Protein AF-A0A814JXU0-F1 (afdb_monomer_lite)

Structure (mmCIF, N/CA/C/O backbone):
data_AF-A0A814JXU0-F1
#
_entry.id   AF-A0A814JXU0-F1
#
loop_
_atom_site.group_PDB
_atom_site.id
_atom_site.type_symbol
_atom_site.label_atom_id
_atom_site.label_alt_id
_atom_site.label_comp_id
_atom_site.label_asym_id
_atom_site.label_entity_id
_atom_site.label_seq_id
_atom_site.pdbx_PDB_ins_code
_atom_site.Cartn_x
_atom_site.Cartn_y
_atom_site.Cartn_z
_atom_site.occupancy
_atom_site.B_iso_or_equiv
_atom_site.auth_seq_id
_atom_site.auth_comp_id
_atom_site.auth_asym_id
_atom_site.auth_atom_id
_atom_site.pdbx_PDB_model_num
ATOM 1 N N . MET A 1 1 ? 60.387 26.588 -25.248 1.00 35.66 1 MET A N 1
ATOM 2 C CA . MET A 1 1 ? 61.052 25.964 -24.083 1.00 35.66 1 MET A CA 1
ATOM 3 C C . MET A 1 1 ? 60.477 24.565 -23.921 1.00 35.66 1 MET A C 1
ATOM 5 O O . MET A 1 1 ? 59.279 24.456 -23.731 1.00 35.66 1 MET A O 1
ATOM 9 N N . CYS A 1 2 ? 61.207 23.563 -24.419 1.00 31.14 2 CYS A N 1
ATOM 10 C CA . CYS A 1 2 ? 61.907 22.517 -23.639 1.00 31.14 2 CYS A CA 1
ATOM 11 C C . CYS A 1 2 ? 60.947 21.399 -23.160 1.00 31.14 2 CYS A C 1
ATOM 13 O O . CYS A 1 2 ? 60.061 21.689 -22.372 1.00 31.14 2 CYS A O 1
ATOM 15 N N . ILE A 1 3 ? 60.932 20.194 -23.772 1.00 30.95 3 ILE A N 1
ATOM 16 C CA . ILE A 1 3 ? 61.890 19.051 -23.620 1.00 30.95 3 ILE A CA 1
ATOM 17 C C . ILE A 1 3 ? 61.694 18.392 -22.234 1.00 30.95 3 ILE A C 1
ATOM 19 O O . ILE A 1 3 ? 61.712 19.120 -21.257 1.00 30.95 3 ILE A O 1
ATOM 23 N N . CYS A 1 4 ? 61.576 17.078 -21.988 1.00 35.91 4 CYS A N 1
ATOM 24 C CA . CYS A 1 4 ? 61.518 15.813 -22.740 1.00 35.91 4 CYS A CA 1
ATOM 25 C C . CYS A 1 4 ? 61.339 14.651 -21.711 1.00 35.91 4 CYS A C 1
ATOM 27 O O . CYS A 1 4 ? 61.847 14.787 -20.605 1.00 35.91 4 CYS A O 1
ATOM 29 N N . PHE A 1 5 ? 60.755 13.515 -22.151 1.00 34.12 5 PHE A N 1
ATOM 30 C CA . PHE A 1 5 ? 61.100 12.086 -21.866 1.00 34.12 5 PHE A CA 1
ATOM 31 C C . PHE A 1 5 ? 60.974 11.523 -20.425 1.00 34.12 5 PHE A C 1
ATOM 33 O O . PHE A 1 5 ? 61.285 12.195 -19.459 1.00 34.12 5 PHE A O 1
ATOM 40 N N . PHE A 1 6 ? 60.503 10.290 -20.170 1.00 32.00 6 PHE A N 1
ATOM 41 C CA . PHE A 1 6 ? 60.745 8.949 -20.764 1.00 32.00 6 PHE A CA 1
ATOM 42 C C . PHE A 1 6 ? 59.422 8.135 -20.795 1.00 32.00 6 PHE A C 1
ATOM 44 O O . PHE A 1 6 ? 58.672 8.184 -19.829 1.00 32.00 6 PHE A O 1
ATOM 51 N N . LEU A 1 7 ? 58.956 7.474 -21.866 1.00 32.25 7 LEU A N 1
ATOM 52 C CA . LEU A 1 7 ? 59.414 6.248 -22.554 1.00 32.25 7 LEU A CA 1
ATOM 53 C C . LEU A 1 7 ? 59.806 5.049 -21.667 1.00 32.25 7 LEU A C 1
ATOM 55 O O . LEU A 1 7 ? 60.931 4.971 -21.192 1.00 32.25 7 LEU A O 1
ATOM 59 N N . PHE A 1 8 ? 58.967 4.006 -21.682 1.00 28.30 8 PHE A N 1
ATOM 60 C CA . PHE A 1 8 ? 59.442 2.675 -22.075 1.00 28.30 8 PHE A CA 1
ATOM 61 C C . PHE A 1 8 ? 58.367 1.921 -22.869 1.00 28.30 8 PHE A C 1
ATOM 63 O O . PHE A 1 8 ? 57.232 1.748 -22.437 1.00 28.30 8 PHE A O 1
ATOM 70 N N . SER A 1 9 ? 58.748 1.515 -24.079 1.00 31.05 9 SER A N 1
ATOM 71 C CA . SER A 1 9 ? 58.009 0.618 -24.964 1.00 31.05 9 SER A CA 1
ATOM 72 C C . SER A 1 9 ? 58.333 -0.836 -24.627 1.00 31.05 9 SER A C 1
ATOM 74 O O . SER A 1 9 ? 59.493 -1.150 -24.376 1.00 31.05 9 SER A O 1
ATOM 76 N N . CYS A 1 10 ? 57.387 -1.755 -24.826 1.00 26.16 10 CYS A N 1
ATOM 77 C CA . CYS A 1 10 ? 57.748 -3.023 -25.457 1.00 26.16 10 CYS A CA 1
ATOM 78 C C . CYS A 1 10 ? 56.639 -3.572 -26.359 1.00 26.16 10 CYS A C 1
ATOM 80 O O . CYS A 1 10 ? 55.447 -3.444 -26.102 1.00 26.16 10 CYS A O 1
ATOM 82 N N . ARG A 1 11 ? 57.105 -4.096 -27.491 1.00 30.00 11 ARG A N 1
ATOM 83 C CA . ARG A 1 11 ? 56.413 -4.435 -28.736 1.00 30.00 11 ARG A CA 1
ATOM 84 C C . ARG A 1 11 ? 55.804 -5.842 -28.699 1.00 30.00 11 ARG A C 1
ATOM 86 O O . ARG A 1 11 ? 56.414 -6.733 -28.134 1.00 30.00 11 ARG A O 1
ATOM 93 N N . LYS A 1 12 ? 54.711 -5.994 -29.471 1.00 33.84 12 LYS A N 1
ATOM 94 C CA . LYS A 1 12 ? 54.309 -7.089 -30.402 1.00 33.84 12 LYS A CA 1
ATOM 95 C C . LYS A 1 12 ? 54.588 -8.547 -29.965 1.00 33.84 12 LYS A C 1
ATOM 97 O O . LYS A 1 12 ? 55.711 -8.922 -29.682 1.00 33.84 12 LYS A O 1
ATOM 102 N N . THR A 1 13 ? 53.629 -9.460 -30.127 1.00 28.06 13 THR A N 1
ATOM 103 C CA . THR A 1 13 ? 53.428 -10.143 -31.423 1.00 28.06 13 THR A CA 1
ATOM 104 C C . THR A 1 13 ? 52.072 -10.856 -31.511 1.00 28.06 13 THR A C 1
ATOM 106 O O . THR A 1 13 ? 51.609 -11.492 -30.572 1.00 28.06 13 THR A O 1
ATOM 109 N N . LYS A 1 14 ? 51.453 -10.761 -32.696 1.00 37.69 14 LYS A N 1
ATOM 110 C CA . LYS A 1 14 ? 50.403 -11.661 -33.190 1.00 37.69 14 LYS A CA 1
ATOM 111 C C . LYS A 1 14 ? 51.030 -13.014 -33.527 1.00 37.69 14 LYS A C 1
ATOM 113 O O . LYS A 1 14 ? 52.038 -13.009 -34.224 1.00 37.69 14 LYS A O 1
ATOM 118 N N . THR A 1 15 ? 50.365 -14.122 -33.209 1.00 28.55 15 THR A N 1
ATOM 119 C CA . THR A 1 15 ? 50.343 -15.312 -34.079 1.00 28.55 15 THR A CA 1
ATOM 120 C C . THR A 1 15 ? 49.012 -16.049 -33.928 1.00 28.55 15 THR A C 1
ATOM 122 O O . THR A 1 15 ? 48.610 -16.455 -32.845 1.00 28.55 15 THR A O 1
ATOM 125 N N . SER A 1 16 ? 48.308 -16.188 -35.051 1.00 30.41 16 SER A N 1
ATOM 126 C CA . SER A 1 16 ? 47.273 -17.193 -35.264 1.00 30.41 16 SER A CA 1
ATOM 127 C C . SER A 1 16 ? 47.949 -18.522 -35.581 1.00 30.41 16 SER A C 1
ATOM 129 O O . SER A 1 16 ? 48.830 -18.545 -36.441 1.00 30.41 16 SER A O 1
ATOM 131 N N . THR A 1 17 ? 47.509 -19.638 -35.007 1.00 28.78 17 THR A N 1
ATOM 132 C CA . THR A 1 17 ? 47.700 -20.953 -35.637 1.00 28.78 17 THR A CA 1
ATOM 133 C C . THR A 1 17 ? 46.574 -21.888 -35.216 1.00 28.78 17 THR A C 1
ATOM 135 O O . THR A 1 17 ? 46.521 -22.388 -34.099 1.00 28.78 17 THR A O 1
ATOM 138 N N . THR A 1 18 ? 45.665 -22.118 -36.155 1.00 35.16 18 THR A N 1
ATOM 139 C CA . THR A 1 18 ? 44.778 -23.274 -36.214 1.00 35.16 18 THR A CA 1
ATOM 140 C C . THR A 1 18 ? 45.611 -24.536 -36.454 1.00 35.16 18 THR A C 1
ATOM 142 O O . THR A 1 18 ? 46.399 -24.593 -37.395 1.00 35.16 18 THR A O 1
ATOM 145 N N . ARG A 1 19 ? 45.406 -25.588 -35.655 1.00 29.44 19 ARG A N 1
ATOM 146 C CA . ARG A 1 19 ? 45.790 -26.958 -36.031 1.00 29.44 19 ARG A CA 1
ATOM 147 C C . ARG A 1 19 ? 44.690 -27.940 -35.648 1.00 29.44 19 ARG A C 1
ATOM 149 O O . ARG A 1 19 ? 44.484 -28.247 -34.481 1.00 29.44 19 ARG A O 1
ATOM 156 N N . LYS A 1 20 ? 44.001 -28.425 -36.683 1.00 34.69 20 LYS A N 1
ATOM 157 C CA . LYS A 1 20 ? 43.292 -29.707 -36.697 1.00 34.69 20 LYS A CA 1
ATOM 158 C C . LYS A 1 20 ? 44.336 -30.829 -36.646 1.00 34.69 20 LYS A C 1
ATOM 160 O O . LYS A 1 20 ? 45.260 -30.806 -37.453 1.00 34.69 20 LYS A O 1
ATOM 165 N N . LEU A 1 21 ? 44.146 -31.817 -35.778 1.00 29.23 21 LEU A N 1
ATOM 166 C CA . LEU A 1 21 ? 44.708 -33.167 -35.914 1.00 29.23 21 LEU A CA 1
ATOM 167 C C . LEU A 1 21 ? 43.743 -34.111 -35.175 1.00 29.23 21 LEU A C 1
ATOM 169 O O . LEU A 1 21 ? 43.557 -33.978 -33.975 1.00 29.23 21 LEU A O 1
ATOM 173 N N . HIS A 1 22 ? 42.794 -34.707 -35.888 1.00 28.84 22 HIS A N 1
ATOM 174 C CA . HIS A 1 22 ? 42.837 -36.054 -36.466 1.00 28.84 22 HIS A CA 1
ATOM 175 C C . HIS A 1 22 ? 42.779 -37.192 -35.435 1.00 28.84 22 HIS A C 1
ATOM 177 O O . HIS A 1 22 ? 43.627 -37.332 -34.562 1.00 28.84 22 HIS A O 1
ATOM 183 N N . ASN A 1 23 ? 41.714 -37.976 -35.606 1.00 29.75 23 ASN A N 1
ATOM 184 C CA . ASN A 1 23 ? 41.328 -39.200 -34.921 1.00 29.75 23 ASN A CA 1
ATOM 185 C C . ASN A 1 23 ? 42.472 -40.198 -34.715 1.00 29.75 23 ASN A C 1
ATOM 187 O O . ASN A 1 23 ? 43.199 -40.490 -35.657 1.00 29.75 23 ASN A O 1
ATOM 191 N N . HIS A 1 24 ? 42.455 -40.874 -33.565 1.00 29.92 24 HIS A N 1
ATOM 192 C CA . HIS A 1 24 ? 42.777 -42.298 -33.486 1.00 29.92 24 HIS A CA 1
ATOM 193 C C . HIS A 1 24 ? 41.858 -42.991 -32.468 1.00 29.92 24 HIS A C 1
ATOM 195 O O . HIS A 1 24 ? 41.930 -42.759 -31.266 1.00 29.92 24 HIS A O 1
ATOM 201 N N . LYS A 1 25 ? 40.969 -43.844 -32.990 1.00 33.81 25 LYS A N 1
ATOM 202 C CA . LYS A 1 25 ? 40.361 -44.974 -32.276 1.00 33.81 25 LYS A CA 1
ATOM 203 C C . LYS A 1 25 ? 41.420 -46.071 -32.161 1.00 33.81 25 LYS A C 1
ATOM 205 O O . LYS A 1 25 ? 41.986 -46.393 -33.199 1.00 33.81 25 LYS A O 1
ATOM 210 N N . THR A 1 26 ? 41.548 -46.712 -30.995 1.00 28.98 26 THR A N 1
ATOM 211 C CA . THR A 1 26 ? 41.665 -48.185 -30.881 1.00 28.98 26 THR A CA 1
ATOM 212 C C . THR A 1 26 ? 41.536 -48.683 -29.429 1.00 28.98 26 THR A C 1
ATOM 214 O O . THR A 1 26 ? 42.246 -48.196 -28.560 1.00 28.98 26 THR A O 1
ATOM 217 N N . LEU A 1 27 ? 40.629 -49.666 -29.269 1.00 28.48 27 LEU A N 1
ATOM 218 C CA . LEU A 1 27 ? 40.525 -50.818 -28.340 1.00 28.48 27 LEU A CA 1
ATOM 219 C C . LEU A 1 27 ? 40.795 -50.617 -26.832 1.00 28.48 27 LEU A C 1
ATOM 221 O O . LEU A 1 27 ? 41.901 -50.298 -26.427 1.00 28.48 27 LEU A O 1
ATOM 225 N N . ILE A 1 28 ? 39.780 -50.716 -25.960 1.00 30.38 28 ILE A N 1
ATOM 226 C CA . ILE A 1 28 ? 39.182 -51.937 -25.353 1.00 30.38 28 ILE A CA 1
ATOM 227 C C . ILE A 1 28 ? 40.212 -52.827 -24.638 1.00 30.38 28 ILE A C 1
ATOM 229 O O . ILE A 1 28 ? 40.956 -53.546 -25.294 1.00 30.38 28 ILE A O 1
ATOM 233 N N . ASN A 1 29 ? 40.134 -52.862 -23.302 1.00 26.88 29 ASN A N 1
ATOM 234 C CA . ASN A 1 29 ? 40.179 -54.102 -22.522 1.00 26.88 29 ASN A CA 1
ATOM 235 C C . ASN A 1 29 ? 39.361 -53.945 -21.228 1.00 26.88 29 ASN A C 1
ATOM 237 O O . ASN A 1 29 ? 39.577 -53.025 -20.443 1.00 26.88 29 ASN A O 1
ATOM 241 N N . ASN A 1 30 ? 38.391 -54.848 -21.074 1.00 29.20 30 ASN A N 1
ATOM 242 C CA . ASN A 1 30 ? 37.538 -55.063 -19.906 1.00 29.20 30 ASN A CA 1
ATOM 243 C C . ASN A 1 30 ? 38.344 -55.598 -18.719 1.00 29.2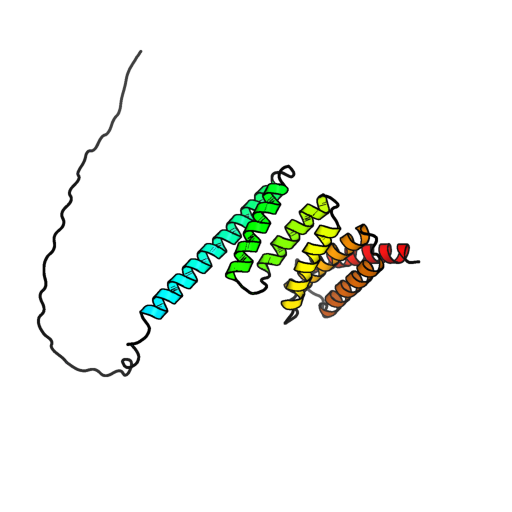0 30 ASN A C 1
ATOM 245 O O . ASN A 1 30 ? 39.152 -56.497 -18.925 1.00 29.20 30 ASN A O 1
ATOM 249 N N . THR A 1 31 ? 37.959 -55.211 -17.502 1.00 28.00 31 THR A N 1
ATOM 250 C CA . THR A 1 31 ? 37.671 -56.160 -16.409 1.00 28.00 31 THR A CA 1
ATOM 251 C C . THR A 1 31 ? 36.680 -55.521 -15.439 1.00 28.00 31 THR A C 1
ATOM 253 O O . THR A 1 31 ? 36.817 -54.358 -15.072 1.00 28.00 31 THR A O 1
ATOM 256 N N . ASN A 1 32 ? 35.665 -56.312 -15.107 1.00 31.58 32 ASN A N 1
ATOM 257 C CA . ASN A 1 32 ? 34.504 -56.033 -14.271 1.00 31.58 32 ASN A CA 1
ATOM 258 C C . ASN A 1 32 ? 34.827 -55.406 -12.908 1.00 31.58 32 ASN A C 1
ATOM 260 O O . ASN A 1 32 ? 35.705 -55.906 -12.219 1.00 31.58 32 ASN A O 1
ATOM 264 N N . ASP A 1 33 ? 33.992 -54.456 -12.482 1.00 28.45 33 ASP A N 1
ATOM 265 C CA . ASP A 1 33 ? 33.437 -54.460 -11.126 1.00 28.45 33 ASP A CA 1
ATOM 266 C C . ASP A 1 33 ? 32.040 -53.824 -11.129 1.00 28.45 33 ASP A C 1
ATOM 268 O O . ASP A 1 33 ? 31.806 -52.739 -11.663 1.00 28.45 33 ASP A O 1
ATOM 272 N N . GLN A 1 34 ? 31.078 -54.574 -10.597 1.00 36.81 34 GLN A N 1
ATOM 273 C CA . GLN A 1 34 ? 29.660 -54.244 -10.576 1.00 36.81 34 GLN A CA 1
ATOM 274 C C . GLN A 1 34 ? 29.354 -53.183 -9.512 1.00 36.81 34 GLN A C 1
ATOM 276 O O . GLN A 1 34 ? 29.650 -53.363 -8.335 1.00 36.81 34 GLN A O 1
ATOM 281 N N . SER A 1 35 ? 28.638 -52.130 -9.901 1.00 28.48 35 SER A N 1
ATOM 282 C CA . SER A 1 35 ? 27.723 -51.407 -9.009 1.00 28.48 35 SER A CA 1
ATOM 283 C C . SER A 1 35 ? 26.482 -50.969 -9.809 1.00 28.48 35 SER A C 1
ATOM 285 O O . SER A 1 35 ? 26.620 -50.478 -10.933 1.00 28.48 35 SER A O 1
ATOM 287 N N . PRO A 1 36 ? 25.249 -51.190 -9.309 1.00 33.38 36 PRO A N 1
ATOM 288 C CA . PRO A 1 36 ? 24.031 -50.970 -10.081 1.00 33.38 36 PRO A CA 1
ATOM 289 C C . PRO A 1 36 ? 23.621 -49.493 -10.014 1.00 33.38 36 PRO A C 1
ATOM 291 O O . PRO A 1 36 ? 22.727 -49.118 -9.265 1.00 33.38 36 PRO A O 1
ATOM 294 N N . LEU A 1 37 ? 24.282 -48.639 -10.798 1.00 31.55 37 LEU A N 1
ATOM 295 C CA . LEU A 1 37 ? 23.888 -47.232 -10.989 1.00 31.55 37 LEU A CA 1
ATOM 296 C C . LEU A 1 37 ? 23.865 -46.811 -12.467 1.00 31.55 37 LEU A C 1
ATOM 298 O O . LEU A 1 37 ? 24.001 -45.638 -12.799 1.00 31.55 37 LEU A O 1
ATOM 302 N N . GLN A 1 38 ? 23.671 -47.760 -13.382 1.00 35.84 38 GLN A N 1
ATOM 303 C CA . GLN A 1 38 ? 23.584 -47.477 -14.817 1.00 35.84 38 GLN A CA 1
ATOM 304 C C . GLN A 1 38 ? 22.378 -48.173 -15.442 1.00 35.84 38 GLN A C 1
ATOM 306 O O . GLN A 1 38 ? 22.504 -49.110 -16.219 1.00 35.84 38 GLN A O 1
ATOM 311 N N . SER A 1 39 ? 21.179 -47.711 -15.095 1.00 36.78 39 SER A N 1
ATOM 312 C CA . SER A 1 39 ? 19.996 -47.944 -15.934 1.00 36.78 39 SER A CA 1
ATOM 313 C C . SER A 1 39 ? 18.925 -46.870 -15.740 1.00 36.78 39 SER A C 1
ATOM 315 O O . SER A 1 39 ? 17.769 -47.179 -15.497 1.00 36.78 39 SER A O 1
ATOM 317 N N . LEU A 1 40 ? 19.291 -45.587 -15.855 1.00 39.16 40 LEU A N 1
ATOM 318 C CA . LEU A 1 40 ? 18.293 -44.536 -16.109 1.00 39.16 40 LEU A CA 1
ATOM 319 C C . LEU A 1 40 ? 18.906 -43.256 -16.700 1.00 39.16 40 LEU A C 1
ATOM 321 O O . LEU A 1 40 ? 18.685 -42.159 -16.206 1.00 39.16 40 LEU A O 1
ATOM 325 N N . ILE A 1 41 ? 19.730 -43.378 -17.743 1.00 45.69 41 ILE A N 1
ATOM 326 C CA . ILE A 1 41 ? 20.253 -42.206 -18.462 1.00 45.69 41 ILE A CA 1
ATOM 327 C C . ILE A 1 41 ? 20.190 -42.479 -19.959 1.00 45.69 41 ILE A C 1
ATOM 329 O O . ILE A 1 41 ? 21.217 -42.777 -20.545 1.00 45.69 41 ILE A O 1
ATOM 333 N N . VAL A 1 42 ? 19.002 -42.396 -20.567 1.00 40.22 42 VAL A N 1
ATOM 334 C CA . VAL A 1 42 ? 18.824 -41.916 -21.955 1.00 40.22 42 VAL A CA 1
ATOM 335 C C . VAL A 1 42 ? 17.373 -41.438 -22.136 1.00 40.22 42 VAL A C 1
ATOM 337 O O . VAL A 1 42 ? 16.598 -42.060 -22.842 1.00 40.22 42 VAL A O 1
ATOM 340 N N . HIS A 1 43 ? 16.978 -40.358 -21.471 1.00 42.84 43 HIS A N 1
ATOM 341 C CA . HIS A 1 43 ? 15.942 -39.419 -21.926 1.00 42.84 43 HIS A CA 1
ATOM 342 C C . HIS A 1 43 ? 16.167 -38.117 -21.124 1.00 42.84 43 HIS A C 1
ATOM 344 O O . HIS A 1 43 ? 16.564 -38.192 -19.969 1.00 42.84 43 HIS A O 1
ATOM 350 N N . ASP A 1 44 ? 16.005 -36.946 -21.749 1.00 49.59 44 ASP A N 1
ATOM 351 C CA . ASP A 1 44 ? 15.999 -35.600 -21.123 1.00 49.59 44 ASP A CA 1
ATOM 352 C C . ASP A 1 44 ? 17.279 -34.743 -21.031 1.00 49.59 44 ASP A C 1
ATOM 354 O O . ASP A 1 44 ? 17.338 -33.803 -20.242 1.00 49.59 44 ASP A O 1
ATOM 358 N N . SER A 1 45 ? 18.268 -34.900 -21.922 1.00 51.75 45 SER A N 1
ATOM 359 C CA . SER A 1 45 ? 19.311 -33.856 -22.080 1.00 51.75 45 SER A CA 1
ATOM 360 C C . SER A 1 45 ? 18.788 -32.562 -22.735 1.00 51.75 45 SER A C 1
ATOM 362 O O . SER A 1 45 ? 19.296 -31.475 -22.460 1.00 51.75 45 SER A O 1
ATOM 364 N N . GLN A 1 46 ? 17.752 -32.653 -23.578 1.00 49.53 46 GLN A N 1
ATOM 365 C CA . GLN A 1 46 ? 17.089 -31.491 -24.188 1.00 49.53 46 GLN A CA 1
ATOM 366 C C . GLN A 1 46 ? 16.124 -30.796 -23.223 1.00 49.53 46 GLN A C 1
ATOM 368 O O . GLN A 1 46 ? 16.209 -29.579 -23.084 1.00 49.53 46 GLN A O 1
ATOM 373 N N . GLN A 1 47 ? 15.310 -31.549 -22.472 1.00 51.09 47 GLN A N 1
ATOM 374 C CA . GLN A 1 47 ? 14.452 -30.967 -21.435 1.00 51.09 47 GLN A CA 1
ATOM 375 C C . GLN A 1 47 ? 15.264 -30.239 -20.357 1.00 51.09 47 GLN A C 1
ATOM 377 O O . GLN A 1 47 ? 14.892 -29.132 -19.982 1.00 51.09 47 GLN A O 1
ATOM 382 N N . ASN A 1 48 ? 16.412 -30.775 -19.918 1.00 52.72 48 ASN A N 1
ATOM 383 C CA . ASN A 1 48 ? 17.256 -30.086 -18.932 1.00 52.72 48 ASN A CA 1
ATOM 384 C C . ASN A 1 48 ? 17.857 -28.770 -19.464 1.00 52.72 48 ASN A C 1
ATOM 386 O O . ASN A 1 48 ? 17.984 -27.797 -18.719 1.00 52.72 48 ASN A O 1
ATOM 390 N N . ASN A 1 49 ? 18.195 -28.704 -20.755 1.00 61.66 49 ASN A N 1
ATOM 391 C CA . ASN A 1 49 ? 18.712 -27.484 -21.384 1.00 61.66 49 ASN A CA 1
ATOM 392 C C . ASN A 1 49 ? 17.625 -26.416 -21.583 1.00 61.66 49 ASN A C 1
ATOM 394 O O . ASN A 1 49 ? 17.891 -25.229 -21.375 1.00 61.66 49 ASN A O 1
ATOM 398 N N . ASP A 1 50 ? 16.409 -26.824 -21.943 1.00 70.75 50 ASP A N 1
ATOM 399 C CA . ASP A 1 50 ? 15.271 -25.915 -22.103 1.00 70.75 50 ASP A CA 1
ATOM 400 C C . ASP A 1 50 ? 14.792 -25.376 -20.750 1.00 70.75 50 ASP A C 1
ATOM 402 O O . ASP A 1 50 ? 14.527 -24.178 -20.624 1.00 70.75 50 ASP A O 1
ATOM 406 N N . LEU A 1 51 ? 14.794 -26.217 -19.710 1.00 69.88 51 LEU A N 1
ATOM 407 C CA . LEU A 1 51 ? 14.490 -25.809 -18.340 1.00 69.88 51 LEU A CA 1
ATOM 408 C C . LEU A 1 51 ? 15.542 -24.823 -17.809 1.00 69.88 51 LEU A C 1
ATOM 410 O O . LEU A 1 51 ? 15.199 -23.774 -17.268 1.00 69.88 51 LEU A O 1
ATOM 414 N N . THR A 1 52 ? 16.828 -25.100 -18.044 1.00 68.06 52 THR A N 1
ATOM 415 C CA . THR A 1 52 ? 17.927 -24.203 -17.649 1.00 68.06 52 THR A CA 1
ATOM 416 C C . THR A 1 52 ? 17.838 -22.852 -18.365 1.00 68.06 52 THR A C 1
ATOM 418 O O . THR A 1 52 ? 17.956 -21.807 -17.725 1.00 68.06 52 THR A O 1
ATOM 421 N N . ARG A 1 53 ? 17.565 -22.831 -19.679 1.00 71.00 53 ARG A N 1
ATOM 422 C CA . ARG A 1 53 ? 17.333 -21.579 -20.423 1.00 71.00 53 ARG A CA 1
ATOM 423 C C . ARG A 1 53 ? 16.113 -20.821 -19.917 1.00 71.00 53 ARG A C 1
ATOM 425 O O . ARG A 1 53 ? 16.171 -19.595 -19.816 1.00 71.00 53 ARG A O 1
ATOM 432 N N . PHE A 1 54 ? 15.028 -21.524 -19.603 1.00 77.50 54 PHE A N 1
ATOM 433 C CA . PHE A 1 54 ? 13.819 -20.927 -19.047 1.00 77.50 54 PHE A CA 1
ATOM 434 C C . PHE A 1 54 ? 14.093 -20.261 -17.690 1.00 77.50 54 PHE A C 1
ATOM 436 O O . PHE A 1 54 ? 13.743 -19.093 -17.505 1.00 77.50 54 PHE A O 1
ATOM 443 N N . TYR A 1 55 ? 14.789 -20.945 -16.777 1.00 71.25 55 TYR A N 1
ATOM 444 C CA . TYR A 1 55 ? 15.163 -20.388 -15.475 1.00 71.25 55 TYR A CA 1
ATOM 445 C C . TYR A 1 55 ? 16.111 -19.192 -15.591 1.00 71.25 55 TYR A C 1
ATOM 447 O O . TYR A 1 55 ? 15.860 -18.170 -14.954 1.00 71.25 55 TYR A O 1
ATOM 455 N N . LEU A 1 56 ? 17.145 -19.271 -16.437 1.00 72.88 56 LEU A N 1
ATOM 456 C CA . LEU A 1 56 ? 18.068 -18.153 -16.675 1.00 72.88 56 LEU A CA 1
ATOM 457 C C . LEU A 1 56 ? 17.324 -16.925 -17.217 1.00 72.88 56 LEU A C 1
ATOM 459 O O . LEU A 1 56 ? 17.431 -15.837 -16.662 1.00 72.88 56 LEU A O 1
ATOM 463 N N . THR A 1 57 ? 16.466 -17.123 -18.219 1.00 78.50 57 THR A N 1
ATOM 464 C CA . THR A 1 57 ? 15.672 -16.035 -18.815 1.00 78.50 57 THR A CA 1
ATOM 465 C C . THR A 1 57 ? 14.692 -15.415 -17.812 1.00 78.50 57 THR A C 1
ATOM 467 O O . THR A 1 57 ? 14.448 -14.209 -17.838 1.00 78.50 57 THR A O 1
ATOM 470 N N . THR A 1 58 ? 14.112 -16.227 -16.926 1.00 78.06 58 THR A N 1
ATOM 471 C CA . THR A 1 58 ? 13.182 -15.760 -15.885 1.00 78.06 58 THR A CA 1
ATOM 472 C C . THR A 1 58 ? 13.922 -14.975 -14.802 1.00 78.06 58 THR A C 1
ATOM 474 O O . THR A 1 58 ? 13.472 -13.898 -14.410 1.00 78.06 58 THR A O 1
ATOM 477 N N . SER A 1 59 ? 15.087 -15.467 -14.373 1.00 80.38 59 SER A N 1
ATOM 478 C CA . SER A 1 59 ? 15.964 -14.795 -13.411 1.00 80.38 59 SER A CA 1
ATOM 479 C C . SER A 1 59 ? 16.460 -13.445 -13.935 1.00 80.38 59 SER A C 1
ATOM 481 O O . SER A 1 59 ? 16.408 -12.454 -13.210 1.00 80.38 59 SER A O 1
ATOM 483 N N . ASP A 1 60 ? 16.870 -13.374 -15.204 1.00 85.00 60 ASP A N 1
ATOM 484 C CA . ASP A 1 60 ? 17.353 -12.134 -15.823 1.00 85.00 60 ASP A CA 1
ATOM 485 C C . ASP A 1 60 ? 16.260 -11.063 -15.879 1.00 85.00 60 ASP A C 1
ATOM 487 O O . ASP A 1 60 ? 16.486 -9.902 -15.536 1.00 85.00 60 ASP A O 1
ATOM 491 N N . LYS A 1 61 ? 15.036 -11.450 -16.254 1.00 84.25 61 LYS A N 1
ATOM 492 C CA . LYS A 1 61 ? 13.899 -10.522 -16.293 1.00 84.25 61 LYS A CA 1
ATOM 493 C C . LYS A 1 61 ? 13.447 -10.089 -14.895 1.00 84.25 61 LYS A C 1
ATOM 495 O O . LYS A 1 61 ? 13.024 -8.947 -14.727 1.00 84.25 61 LYS A O 1
ATOM 500 N N . LEU A 1 62 ? 13.551 -10.962 -13.891 1.00 86.00 62 LEU A N 1
ATOM 501 C CA . LEU A 1 62 ? 13.277 -10.610 -12.496 1.00 86.00 62 LEU A CA 1
ATOM 502 C C . LEU A 1 62 ? 14.317 -9.613 -11.964 1.00 86.00 62 LEU A C 1
ATOM 504 O O . LEU A 1 62 ? 13.966 -8.638 -11.298 1.00 86.00 62 LEU A O 1
ATOM 508 N N . LEU A 1 63 ? 15.594 -9.835 -12.285 1.00 88.56 63 LEU A N 1
ATOM 509 C CA . LEU A 1 63 ? 16.673 -8.911 -11.948 1.00 88.56 63 LEU A CA 1
ATOM 510 C C . LEU A 1 63 ? 16.457 -7.549 -12.617 1.00 88.56 63 LEU A C 1
ATOM 512 O O . LEU A 1 63 ? 16.619 -6.512 -11.974 1.00 88.56 63 LEU A O 1
ATOM 516 N N . GLU A 1 64 ? 16.013 -7.550 -13.872 1.00 90.06 64 GLU A N 1
ATOM 517 C CA . GLU A 1 64 ? 15.656 -6.336 -14.597 1.00 90.06 64 GLU A CA 1
ATOM 518 C C . GLU A 1 64 ? 14.480 -5.594 -13.943 1.00 90.06 64 GLU A C 1
ATOM 520 O O . GLU A 1 64 ? 14.560 -4.384 -13.730 1.00 90.06 64 GLU A O 1
ATOM 525 N N . ALA A 1 65 ? 13.424 -6.301 -13.527 1.00 89.75 65 ALA A N 1
ATOM 526 C CA . ALA A 1 65 ? 12.300 -5.697 -12.808 1.00 89.75 65 ALA A CA 1
ATOM 527 C C . ALA A 1 65 ? 12.753 -5.008 -11.509 1.00 89.75 65 ALA A C 1
ATOM 529 O O . ALA A 1 65 ? 12.350 -3.872 -11.234 1.00 89.75 65 ALA A O 1
ATOM 530 N N . LYS A 1 66 ? 13.645 -5.655 -10.745 1.00 90.81 66 LYS A N 1
ATOM 531 C CA . LYS A 1 66 ? 14.254 -5.094 -9.526 1.00 90.81 66 LYS A CA 1
ATOM 532 C C . LYS A 1 66 ? 15.139 -3.883 -9.820 1.00 90.81 66 LYS A C 1
ATOM 534 O O . LYS A 1 66 ? 15.111 -2.909 -9.068 1.00 90.81 66 LYS A O 1
ATOM 539 N N . ARG A 1 67 ? 15.892 -3.911 -10.923 1.00 92.62 67 ARG A N 1
ATOM 540 C CA . ARG A 1 67 ? 16.729 -2.791 -11.375 1.00 92.62 67 ARG A CA 1
ATOM 541 C C . ARG A 1 67 ? 15.887 -1.573 -11.758 1.00 92.62 67 ARG A C 1
ATOM 543 O O . ARG A 1 67 ? 16.215 -0.457 -11.374 1.00 92.62 67 ARG A O 1
ATOM 550 N N . ILE A 1 68 ? 14.790 -1.769 -12.485 1.00 92.12 68 ILE A N 1
ATOM 551 C CA . ILE A 1 68 ? 13.868 -0.682 -12.844 1.00 92.12 68 ILE A CA 1
ATOM 552 C C . ILE A 1 68 ? 13.204 -0.106 -11.585 1.00 92.12 68 ILE A C 1
ATOM 554 O O . ILE A 1 68 ? 13.106 1.113 -11.440 1.00 92.12 68 ILE A O 1
ATOM 558 N N . PHE A 1 69 ? 12.807 -0.965 -10.641 1.00 91.12 69 PHE A N 1
ATOM 559 C CA . PHE A 1 69 ? 12.262 -0.528 -9.356 1.00 91.12 69 PHE A CA 1
ATOM 560 C C . PHE A 1 69 ? 13.245 0.365 -8.584 1.00 91.12 69 PHE A C 1
ATOM 562 O O . PHE A 1 69 ? 12.864 1.450 -8.140 1.00 91.12 69 PHE A O 1
ATOM 569 N N . SER A 1 70 ? 14.516 -0.036 -8.469 1.00 91.44 70 SER A N 1
ATOM 570 C CA . SER A 1 70 ? 15.521 0.765 -7.761 1.00 91.44 70 SER A CA 1
ATOM 571 C C . SER A 1 70 ? 15.788 2.11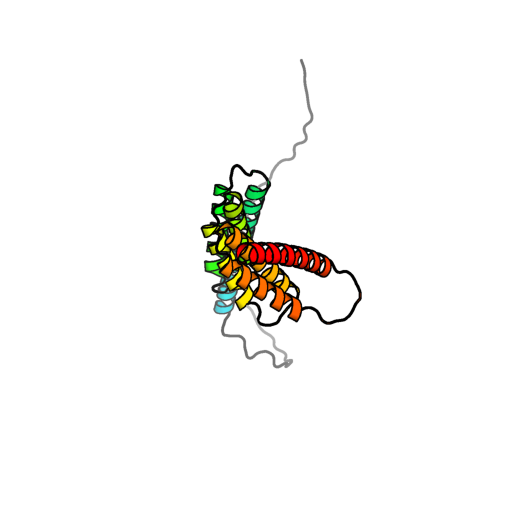1 -8.444 1.00 91.44 70 SER A C 1
ATOM 573 O O . SER A 1 70 ? 15.960 3.121 -7.760 1.00 91.44 70 SER A O 1
ATOM 575 N N . GLN A 1 71 ? 15.734 2.167 -9.779 1.00 91.25 71 GLN A N 1
ATOM 576 C CA . GLN A 1 71 ? 15.783 3.428 -10.525 1.00 91.25 71 GLN A CA 1
ATOM 577 C C . GLN A 1 71 ? 14.579 4.327 -10.217 1.00 91.25 71 GLN A C 1
ATOM 579 O O . GLN A 1 71 ? 14.757 5.522 -9.978 1.00 91.25 71 GLN A O 1
ATOM 584 N N . GLY A 1 72 ? 13.369 3.759 -10.168 1.00 90.69 72 GLY A N 1
ATOM 585 C CA . GLY A 1 72 ? 12.152 4.484 -9.794 1.00 90.69 72 GLY A CA 1
ATOM 586 C C . GLY A 1 72 ? 12.240 5.079 -8.388 1.00 90.69 72 GLY A C 1
ATOM 587 O O . GLY A 1 72 ? 11.888 6.243 -8.186 1.00 90.69 72 GLY A O 1
ATOM 588 N N . LEU A 1 73 ? 12.799 4.317 -7.444 1.00 89.38 73 LEU A N 1
ATOM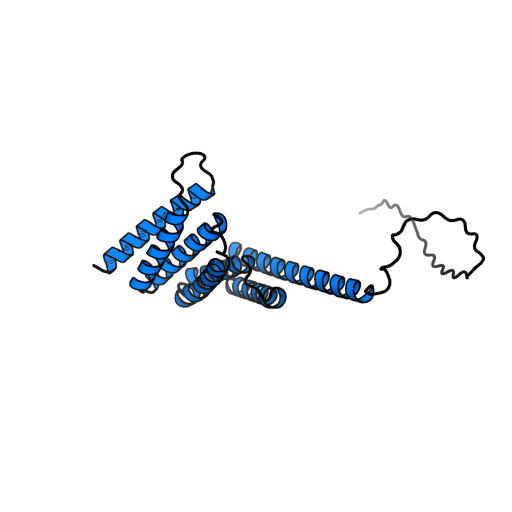 589 C CA . LEU A 1 73 ? 13.017 4.748 -6.064 1.00 89.38 73 LEU A CA 1
ATOM 590 C C . LEU A 1 73 ? 14.079 5.854 -5.951 1.00 89.38 73 LEU A C 1
ATOM 592 O O . LEU A 1 73 ? 13.871 6.843 -5.246 1.00 89.38 73 LEU A O 1
ATOM 596 N N . SER A 1 74 ? 15.194 5.732 -6.677 1.00 88.06 74 SER A N 1
ATOM 597 C CA . SER A 1 74 ? 16.210 6.792 -6.749 1.00 88.06 74 SER A CA 1
ATOM 598 C C . SER A 1 74 ? 15.602 8.082 -7.294 1.00 88.06 74 SER A C 1
ATOM 600 O O . SER A 1 74 ? 15.801 9.153 -6.728 1.00 88.06 74 SER A O 1
ATOM 602 N N . SER A 1 75 ? 14.803 7.973 -8.357 1.00 85.81 75 SER A N 1
ATOM 603 C CA . SER A 1 75 ? 14.100 9.112 -8.943 1.00 85.81 75 SER A CA 1
ATOM 604 C C . SER A 1 75 ? 13.102 9.739 -7.962 1.00 85.81 75 SER A C 1
ATOM 606 O O . SER A 1 75 ? 13.024 10.959 -7.895 1.00 85.81 75 SER A O 1
ATOM 608 N N . TYR A 1 76 ? 12.391 8.924 -7.173 1.00 85.38 76 TYR A N 1
ATOM 609 C CA . TYR A 1 76 ? 11.386 9.387 -6.207 1.00 85.38 76 TYR A CA 1
ATOM 610 C C . TYR A 1 76 ? 12.011 10.163 -5.038 1.00 85.38 76 TYR A C 1
ATOM 612 O O . TYR A 1 76 ? 11.441 11.140 -4.565 1.00 85.38 76 TYR A O 1
ATOM 620 N N . THR A 1 77 ? 13.195 9.740 -4.588 1.00 82.69 77 THR A N 1
ATOM 621 C CA . THR A 1 77 ? 13.882 10.314 -3.418 1.00 82.69 77 THR A CA 1
ATOM 622 C C . THR A 1 77 ? 14.768 11.515 -3.747 1.00 82.69 77 THR A C 1
ATOM 624 O O . THR A 1 77 ? 14.893 12.417 -2.924 1.00 82.69 77 THR A O 1
ATOM 627 N N . GLN A 1 78 ? 15.398 11.545 -4.926 1.00 78.69 78 GLN A N 1
ATOM 628 C CA . GLN A 1 78 ? 16.363 12.592 -5.284 1.00 78.69 78 GLN A CA 1
ATOM 629 C C . GLN A 1 78 ? 15.711 13.855 -5.845 1.00 78.69 78 GLN A C 1
ATOM 631 O O . GLN A 1 78 ? 16.280 14.933 -5.714 1.00 78.69 78 GLN A O 1
ATOM 636 N N . ASN A 1 79 ? 14.541 13.736 -6.474 1.00 58.88 79 ASN A N 1
ATOM 637 C CA . ASN A 1 79 ? 13.861 14.858 -7.104 1.00 58.88 79 ASN A CA 1
ATOM 638 C C . ASN A 1 79 ? 12.352 14.661 -7.014 1.00 58.88 79 ASN A C 1
ATOM 640 O O . ASN A 1 79 ? 11.766 13.933 -7.814 1.00 58.88 79 ASN A O 1
ATOM 644 N N . HIS A 1 80 ? 11.697 15.402 -6.115 1.00 56.81 80 HIS A N 1
ATOM 645 C CA . HIS A 1 80 ? 10.249 15.560 -6.197 1.00 56.81 80 HIS A CA 1
ATOM 646 C C . HIS A 1 80 ? 9.857 16.007 -7.620 1.00 56.81 80 HIS A C 1
ATOM 648 O O . HIS A 1 80 ? 8.934 15.463 -8.179 1.00 56.81 80 HIS A O 1
ATOM 654 N N . SER A 1 81 ? 10.639 16.827 -8.325 1.00 56.84 81 SER A N 1
ATOM 655 C CA . SER A 1 81 ? 10.346 17.287 -9.695 1.00 56.84 81 SER A CA 1
ATOM 656 C C . SER A 1 81 ? 10.227 16.223 -10.814 1.00 56.84 81 SER A C 1
ATOM 658 O O . SER A 1 81 ? 9.972 16.611 -11.953 1.00 56.84 81 SER A O 1
ATOM 660 N N . SER A 1 82 ? 10.351 14.911 -10.555 1.00 76.00 82 SER A N 1
ATOM 661 C CA . SER A 1 82 ? 10.123 13.872 -11.577 1.00 76.00 82 SER A CA 1
ATOM 662 C C . SER A 1 82 ? 9.247 12.692 -11.128 1.00 76.00 82 SER A C 1
ATOM 664 O O . SER A 1 82 ? 9.513 11.545 -11.501 1.00 76.00 82 SER A O 1
ATOM 666 N N . TRP A 1 83 ? 8.173 12.941 -10.371 1.00 84.62 83 TRP A N 1
ATOM 667 C CA . TRP A 1 83 ? 7.213 11.883 -10.000 1.00 84.62 83 TRP A CA 1
ATOM 668 C C . TRP A 1 83 ? 6.701 11.078 -11.206 1.00 84.62 83 TRP A C 1
ATOM 670 O O . TRP A 1 83 ? 6.450 9.884 -11.093 1.00 84.62 83 TRP A O 1
ATOM 680 N N . GLU A 1 84 ? 6.567 11.717 -12.371 1.00 87.75 84 GLU A N 1
ATOM 681 C CA . GLU A 1 84 ? 6.148 11.077 -13.626 1.00 87.75 84 GLU A CA 1
ATOM 682 C C . GLU A 1 84 ? 7.145 10.006 -14.086 1.00 87.75 84 GLU A C 1
ATOM 684 O O . GLU A 1 84 ? 6.747 8.913 -14.490 1.00 87.75 84 GLU A O 1
ATOM 689 N N . THR A 1 85 ? 8.445 10.283 -13.953 1.00 89.69 85 THR A N 1
ATOM 690 C CA . THR A 1 85 ? 9.512 9.316 -14.226 1.00 89.69 85 THR A CA 1
ATOM 691 C C . THR A 1 85 ? 9.440 8.147 -13.249 1.00 89.69 85 THR A C 1
ATOM 693 O O . THR A 1 85 ? 9.488 6.995 -13.677 1.00 89.69 85 THR A O 1
ATOM 696 N N . SER A 1 86 ? 9.261 8.421 -11.953 1.00 90.56 86 SER A N 1
ATOM 697 C CA . SER A 1 86 ? 9.109 7.375 -10.935 1.00 90.56 86 SER A CA 1
ATOM 698 C C . SER A 1 86 ? 7.889 6.495 -11.188 1.00 90.56 86 SER A C 1
ATOM 700 O O . SER A 1 86 ? 8.021 5.275 -11.197 1.00 90.56 86 SER A O 1
ATOM 702 N N . LEU A 1 87 ? 6.723 7.089 -11.465 1.00 92.88 87 LEU A N 1
ATOM 703 C CA . LEU A 1 87 ? 5.498 6.355 -11.793 1.00 92.88 87 LEU A CA 1
ATOM 704 C C . LEU A 1 87 ? 5.693 5.466 -13.018 1.00 92.88 87 LEU A C 1
ATOM 706 O O . LEU A 1 87 ? 5.323 4.293 -12.989 1.00 92.88 87 LEU A O 1
ATOM 710 N N . LYS A 1 88 ? 6.314 5.995 -14.078 1.00 93.38 88 LYS A N 1
ATOM 711 C CA . LYS A 1 88 ? 6.610 5.220 -15.285 1.00 93.38 88 LYS A CA 1
ATOM 712 C C . LYS A 1 88 ? 7.488 4.008 -14.968 1.00 93.38 88 LYS A C 1
ATOM 714 O O . LYS A 1 88 ? 7.150 2.898 -15.369 1.00 93.38 88 LYS A O 1
ATOM 719 N N . LEU A 1 89 ? 8.568 4.205 -14.212 1.00 93.31 89 LEU A N 1
ATOM 720 C CA . LEU A 1 89 ? 9.477 3.126 -13.818 1.00 93.31 89 LEU A CA 1
ATOM 721 C C . LEU A 1 89 ? 8.777 2.092 -12.9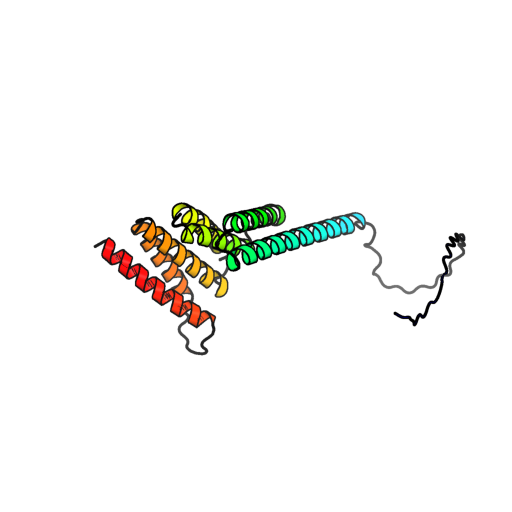24 1.00 93.31 89 LEU A C 1
ATOM 723 O O . LEU A 1 89 ? 8.932 0.892 -13.139 1.00 93.31 89 LEU A O 1
ATOM 727 N N . PHE A 1 90 ? 7.946 2.519 -11.970 1.00 93.62 90 PHE A N 1
ATOM 728 C CA . PHE A 1 90 ? 7.176 1.589 -11.143 1.00 93.62 90 P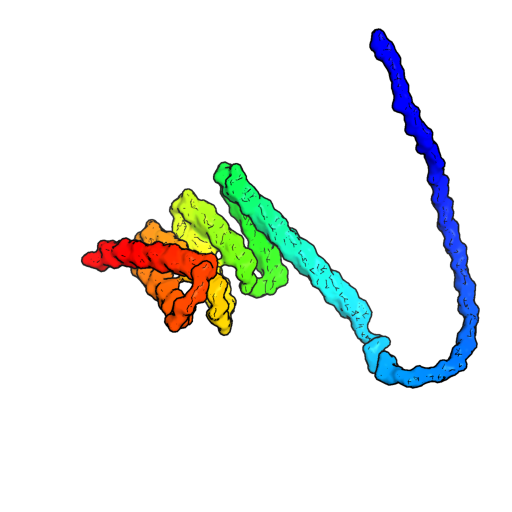HE A CA 1
ATOM 729 C C . PHE A 1 90 ? 6.177 0.771 -11.970 1.00 93.62 90 PHE A C 1
ATOM 731 O O . PHE A 1 90 ? 6.111 -0.446 -11.806 1.00 93.62 90 PHE A O 1
ATOM 738 N N . HIS A 1 91 ? 5.465 1.387 -12.916 1.00 93.75 91 HIS A N 1
ATOM 739 C CA . HIS A 1 91 ? 4.577 0.663 -13.829 1.00 93.75 91 HIS A CA 1
ATOM 740 C C . HIS A 1 91 ? 5.319 -0.314 -14.745 1.00 93.75 91 HIS A C 1
ATOM 742 O O . HIS A 1 91 ? 4.855 -1.438 -14.942 1.00 93.75 91 HIS A O 1
ATOM 748 N N . ASP A 1 92 ? 6.479 0.078 -15.274 1.00 91.62 92 ASP A N 1
ATOM 749 C CA . ASP A 1 92 ? 7.310 -0.804 -16.094 1.00 91.62 92 ASP A CA 1
ATOM 750 C C . ASP A 1 92 ? 7.820 -2.010 -15.286 1.00 91.62 92 ASP A C 1
ATOM 752 O O . ASP A 1 92 ? 7.812 -3.133 -15.794 1.00 91.62 92 ASP A O 1
ATOM 756 N N . SER A 1 93 ? 8.189 -1.805 -14.016 1.00 91.44 93 SER A N 1
ATOM 757 C CA . SER A 1 93 ? 8.583 -2.882 -13.101 1.00 91.44 93 SER A CA 1
ATOM 758 C C . SER A 1 93 ? 7.417 -3.834 -12.803 1.00 91.44 93 SER A C 1
ATOM 760 O O . SER A 1 93 ? 7.572 -5.047 -12.947 1.00 91.44 93 SER A O 1
ATOM 762 N N . ILE A 1 94 ? 6.225 -3.307 -12.485 1.00 90.31 94 ILE A N 1
ATOM 763 C CA . ILE A 1 94 ? 5.010 -4.115 -12.263 1.00 90.31 94 ILE A CA 1
ATOM 764 C C . ILE A 1 94 ? 4.696 -4.975 -13.488 1.00 90.31 94 ILE A C 1
ATOM 766 O O . ILE A 1 94 ? 4.468 -6.173 -13.344 1.00 90.31 94 ILE A O 1
ATOM 770 N N . ARG A 1 95 ? 4.752 -4.401 -14.698 1.00 88.94 95 ARG A N 1
ATOM 771 C CA . ARG A 1 95 ? 4.480 -5.136 -15.942 1.00 88.94 95 ARG A CA 1
ATOM 772 C C . ARG A 1 95 ? 5.409 -6.340 -16.110 1.00 88.94 95 ARG A C 1
ATOM 774 O O . ARG A 1 95 ? 4.973 -7.384 -16.587 1.00 88.94 95 ARG A O 1
ATOM 781 N N . LEU A 1 96 ? 6.680 -6.212 -15.727 1.00 87.81 96 LEU A N 1
ATOM 782 C CA . LEU A 1 96 ? 7.618 -7.336 -15.760 1.00 87.81 96 LEU A CA 1
ATOM 783 C C . LEU A 1 96 ? 7.279 -8.387 -14.700 1.00 87.81 96 LEU A C 1
ATOM 785 O O . LEU A 1 96 ? 7.270 -9.573 -15.017 1.00 87.81 96 LEU A O 1
ATOM 789 N N . TYR A 1 97 ? 6.945 -7.975 -13.475 1.00 85.88 97 TYR A N 1
ATOM 790 C CA . TYR A 1 97 ? 6.510 -8.906 -12.430 1.00 85.88 97 TYR A CA 1
ATOM 791 C C . TYR A 1 97 ? 5.256 -9.695 -12.836 1.00 85.88 97 TYR A C 1
ATOM 793 O O . TYR A 1 97 ? 5.243 -10.919 -12.706 1.00 85.88 97 TYR A O 1
ATOM 801 N N . GLU A 1 98 ? 4.243 -9.027 -13.394 1.00 83.62 98 GLU A N 1
ATOM 802 C CA . GLU A 1 98 ? 2.998 -9.653 -13.865 1.00 83.62 98 GLU A CA 1
ATOM 803 C C . GLU A 1 98 ? 3.245 -10.658 -15.001 1.00 83.62 98 GLU A C 1
ATOM 805 O O . GLU A 1 98 ? 2.647 -11.734 -15.025 1.00 83.62 98 GLU A O 1
ATOM 810 N N . GLN A 1 99 ? 4.161 -10.346 -15.925 1.00 83.31 99 GLN A N 1
ATOM 811 C CA . GLN A 1 99 ? 4.529 -11.247 -17.023 1.00 83.31 99 GLN A CA 1
ATOM 812 C C . GLN A 1 99 ? 5.259 -12.509 -16.552 1.00 83.31 99 GLN A C 1
ATOM 814 O O . GLN A 1 99 ? 5.142 -13.553 -17.198 1.00 83.31 99 GLN A O 1
ATOM 819 N N . LEU A 1 100 ? 6.046 -12.409 -15.479 1.00 79.50 100 LEU A N 1
ATOM 820 C CA . LEU A 1 100 ? 6.933 -13.480 -15.026 1.00 79.50 100 LEU A CA 1
ATOM 821 C C . LEU A 1 100 ? 6.270 -14.419 -14.037 1.00 79.50 100 LEU A C 1
ATOM 823 O O . LEU A 1 100 ? 6.395 -15.633 -14.169 1.00 79.50 100 LEU A O 1
ATOM 827 N N . LEU A 1 101 ? 5.618 -13.857 -13.024 1.00 68.44 101 LEU A N 1
ATOM 828 C CA . LEU A 1 101 ? 5.269 -14.636 -11.849 1.00 68.44 101 LEU A CA 1
ATOM 829 C C . LEU A 1 101 ? 3.896 -15.281 -11.966 1.00 68.44 101 LEU A C 1
ATOM 831 O O . LEU A 1 101 ? 3.684 -16.279 -11.292 1.00 68.44 101 LEU A O 1
ATOM 835 N N . ARG A 1 102 ? 2.976 -14.761 -12.802 1.00 63.09 102 ARG A N 1
ATOM 836 C CA . ARG A 1 102 ? 1.544 -15.159 -12.889 1.00 63.09 102 ARG A CA 1
ATOM 837 C C . ARG A 1 102 ? 0.782 -15.199 -11.545 1.00 63.09 102 ARG A C 1
ATOM 839 O O . ARG A 1 102 ? -0.438 -15.318 -11.553 1.00 63.09 102 ARG A O 1
ATOM 846 N N . GLU A 1 103 ? 1.484 -15.056 -10.428 1.00 54.62 103 GLU A N 1
ATOM 847 C CA . GLU A 1 103 ? 1.051 -15.105 -9.048 1.00 54.62 103 GLU A CA 1
ATOM 848 C C . GLU A 1 103 ? 1.414 -13.812 -8.325 1.00 54.62 103 GLU A C 1
ATOM 850 O O . GLU A 1 103 ? 2.312 -13.043 -8.681 1.00 54.62 103 GLU A O 1
ATOM 855 N N . ILE A 1 104 ? 0.644 -13.603 -7.274 1.00 58.16 104 ILE A N 1
ATOM 856 C CA . ILE A 1 104 ? 0.607 -12.424 -6.441 1.00 58.16 104 ILE A CA 1
ATOM 857 C C . ILE A 1 104 ? 1.793 -12.460 -5.463 1.00 58.16 104 ILE A C 1
ATOM 859 O O . ILE A 1 104 ? 1.753 -13.157 -4.453 1.00 58.16 104 ILE A O 1
ATOM 863 N N . ASN A 1 105 ? 2.857 -11.710 -5.769 1.00 71.88 105 ASN A N 1
ATOM 864 C CA . ASN A 1 105 ? 4.083 -11.651 -4.962 1.00 71.88 105 ASN A CA 1
ATOM 865 C C . ASN A 1 105 ? 4.125 -10.383 -4.086 1.00 71.88 105 ASN A C 1
ATOM 867 O O . ASN A 1 105 ? 3.840 -9.279 -4.562 1.00 71.88 105 ASN A O 1
ATOM 871 N N . LEU A 1 106 ? 4.556 -10.538 -2.829 1.00 79.19 106 LEU A N 1
ATOM 872 C CA . LEU A 1 106 ? 4.856 -9.462 -1.877 1.00 79.19 106 LEU A CA 1
ATOM 873 C C . LEU A 1 106 ? 5.792 -8.381 -2.452 1.00 79.19 106 LEU A C 1
ATOM 875 O O . LEU A 1 106 ? 5.642 -7.211 -2.108 1.00 79.19 106 LEU A O 1
ATOM 879 N N . ASP A 1 107 ? 6.683 -8.725 -3.389 1.00 78.81 107 ASP A N 1
ATOM 880 C CA . ASP A 1 107 ? 7.548 -7.755 -4.082 1.00 78.81 107 ASP A CA 1
ATOM 881 C C . ASP A 1 107 ? 6.747 -6.636 -4.785 1.00 78.81 107 ASP A C 1
ATOM 883 O O . ASP A 1 107 ? 7.201 -5.493 -4.879 1.00 78.81 107 ASP A O 1
ATOM 887 N N . THR A 1 108 ? 5.529 -6.937 -5.250 1.00 87.12 108 THR A N 1
ATOM 888 C CA . THR A 1 108 ? 4.661 -5.960 -5.930 1.00 87.12 108 THR A CA 1
ATOM 889 C C . THR A 1 108 ? 3.899 -5.044 -4.972 1.00 87.12 108 THR A C 1
ATOM 891 O O . THR A 1 108 ? 3.479 -3.961 -5.381 1.00 87.12 108 THR A O 1
ATOM 894 N N . VAL A 1 109 ? 3.771 -5.413 -3.690 1.00 90.25 109 VAL A N 1
ATOM 895 C CA . VAL A 1 109 ? 3.111 -4.580 -2.666 1.00 90.25 109 VAL A CA 1
ATOM 896 C C . VAL A 1 109 ? 3.858 -3.264 -2.504 1.00 90.25 109 VAL A C 1
ATOM 898 O O . VAL A 1 109 ? 3.250 -2.200 -2.591 1.00 90.25 109 VAL A O 1
ATOM 901 N N . ASN A 1 110 ? 5.185 -3.331 -2.380 1.00 88.56 110 ASN A N 1
ATOM 902 C CA . ASN A 1 110 ? 6.025 -2.143 -2.243 1.00 88.56 110 ASN A CA 1
ATOM 903 C C . ASN A 1 110 ? 5.863 -1.203 -3.447 1.00 88.56 110 ASN A C 1
ATOM 905 O O . ASN A 1 110 ? 5.700 0.002 -3.278 1.00 88.56 110 ASN A O 1
ATOM 909 N N . LEU A 1 111 ? 5.857 -1.752 -4.667 1.00 91.25 111 LEU A N 1
ATOM 910 C CA . LEU A 1 111 ? 5.645 -0.982 -5.898 1.00 91.25 111 LEU A CA 1
ATOM 911 C C . LEU A 1 111 ? 4.311 -0.227 -5.877 1.00 91.25 111 LEU A C 1
ATOM 913 O O . LEU A 1 111 ? 4.274 0.973 -6.155 1.00 91.25 111 LEU A O 1
ATOM 917 N N . TYR A 1 112 ? 3.226 -0.911 -5.518 1.00 94.38 112 TYR A N 1
ATOM 918 C CA . TYR A 1 112 ? 1.911 -0.290 -5.412 1.00 94.38 112 TYR A CA 1
ATOM 919 C C . TYR A 1 112 ? 1.830 0.742 -4.281 1.00 94.38 112 TYR A C 1
ATOM 921 O O . TYR A 1 112 ? 1.210 1.788 -4.474 1.00 94.38 112 TYR A O 1
ATOM 929 N N . GLU A 1 113 ? 2.496 0.519 -3.146 1.00 93.38 113 GLU A N 1
ATOM 930 C CA . GLU A 1 113 ? 2.573 1.503 -2.062 1.00 93.38 113 GLU A CA 1
ATOM 931 C C . GLU A 1 113 ? 3.315 2.779 -2.474 1.00 93.38 113 GLU A C 1
ATOM 933 O O . GLU A 1 113 ? 2.850 3.874 -2.158 1.00 93.38 113 GLU A O 1
ATOM 938 N N . TYR A 1 114 ? 4.425 2.677 -3.212 1.00 92.75 114 TYR A N 1
ATOM 939 C CA . TYR A 1 114 ? 5.125 3.867 -3.710 1.00 92.75 114 TYR A CA 1
ATOM 940 C C . TYR A 1 114 ? 4.273 4.656 -4.703 1.00 92.75 114 TYR A C 1
ATOM 942 O O . TYR A 1 114 ? 4.213 5.883 -4.623 1.00 92.75 114 TYR A O 1
ATOM 950 N N . ILE A 1 115 ? 3.567 3.967 -5.603 1.00 94.69 115 ILE A N 1
ATOM 951 C CA . ILE A 1 115 ? 2.617 4.612 -6.514 1.00 94.69 115 ILE A CA 1
ATOM 952 C C . ILE A 1 115 ? 1.510 5.313 -5.712 1.00 94.69 115 ILE A C 1
ATOM 954 O O . ILE A 1 115 ? 1.213 6.482 -5.964 1.00 94.69 115 ILE A O 1
ATOM 958 N N . ALA A 1 116 ? 0.935 4.639 -4.712 1.00 95.69 116 ALA A N 1
ATOM 959 C CA . ALA A 1 116 ? -0.084 5.216 -3.842 1.00 95.69 116 ALA A CA 1
ATOM 960 C C . ALA A 1 116 ? 0.424 6.457 -3.091 1.00 95.69 116 ALA A C 1
ATOM 962 O O . ALA A 1 116 ? -0.314 7.438 -2.992 1.00 95.69 116 ALA A O 1
ATOM 963 N N . SER A 1 117 ? 1.676 6.434 -2.616 1.00 92.56 117 SER A N 1
ATOM 964 C CA . SER A 1 117 ? 2.337 7.568 -1.958 1.00 92.56 117 SER A CA 1
ATOM 965 C C . SER A 1 117 ? 2.461 8.764 -2.897 1.00 92.56 117 SER A C 1
ATOM 967 O O . SER A 1 117 ? 2.057 9.861 -2.530 1.00 92.56 117 SER A O 1
ATOM 969 N N . ILE A 1 118 ? 2.916 8.550 -4.137 1.00 92.50 118 ILE A N 1
ATOM 970 C CA . ILE A 1 118 ? 3.014 9.621 -5.141 1.00 92.50 118 ILE A CA 1
ATOM 971 C C . ILE A 1 118 ? 1.648 10.272 -5.389 1.00 92.50 118 ILE A C 1
ATOM 973 O O . ILE A 1 118 ? 1.546 11.496 -5.465 1.00 92.50 118 ILE A O 1
ATOM 977 N N . TYR A 1 119 ? 0.586 9.474 -5.518 1.00 94.69 119 TYR A N 1
ATOM 978 C CA . TYR A 1 119 ? -0.763 10.013 -5.689 1.00 94.69 119 TYR A CA 1
ATOM 979 C C . TYR A 1 119 ? -1.275 10.724 -4.433 1.00 94.69 119 TYR A C 1
ATOM 981 O O . TYR A 1 119 ? -1.934 11.760 -4.546 1.00 94.69 119 TYR A O 1
ATOM 989 N N . ASN A 1 120 ? -0.925 10.220 -3.249 1.00 91.94 120 ASN A N 1
ATOM 990 C CA . ASN A 1 120 ? -1.326 10.808 -1.977 1.00 91.94 120 ASN A CA 1
ATOM 991 C C . ASN A 1 120 ? -0.686 12.187 -1.783 1.00 91.94 120 ASN A C 1
ATOM 993 O O . ASN A 1 120 ? -1.384 13.136 -1.438 1.00 91.94 120 ASN A O 1
ATOM 997 N N . ASP A 1 121 ? 0.600 12.323 -2.109 1.00 90.50 121 ASP A N 1
ATOM 998 C CA . ASP A 1 121 ? 1.334 13.595 -2.069 1.00 90.50 121 ASP A CA 1
ATOM 999 C C . ASP A 1 121 ? 0.740 14.638 -3.031 1.00 90.50 121 ASP A C 1
ATOM 1001 O O . ASP A 1 121 ? 0.896 15.845 -2.845 1.00 90.50 121 ASP A O 1
ATOM 1005 N N . ARG A 1 122 ? 0.014 14.178 -4.057 1.00 90.94 122 ARG A N 1
ATOM 1006 C CA . ARG A 1 122 ? -0.704 15.015 -5.027 1.00 90.94 122 ARG A CA 1
ATOM 1007 C C . ARG A 1 122 ? -2.182 15.215 -4.685 1.00 90.94 122 ARG A C 1
ATOM 1009 O O . ARG A 1 122 ? -2.908 15.770 -5.509 1.00 90.94 122 ARG A O 1
ATOM 1016 N N . ASN A 1 123 ? -2.633 14.774 -3.509 1.00 92.69 123 ASN A N 1
ATOM 1017 C CA . ASN A 1 123 ? -4.036 14.791 -3.073 1.00 92.69 123 ASN A CA 1
ATOM 1018 C C . ASN A 1 123 ? -4.996 14.072 -4.039 1.00 92.69 123 ASN A C 1
ATOM 1020 O O . ASN A 1 123 ? -6.185 14.378 -4.101 1.00 92.69 123 ASN A O 1
ATOM 1024 N N . GLN A 1 124 ? -4.487 13.113 -4.813 1.00 94.75 124 GLN A N 1
ATOM 1025 C CA . GLN A 1 124 ? -5.270 12.298 -5.739 1.00 94.75 124 GLN A CA 1
ATOM 1026 C C . GLN A 1 124 ? -5.759 11.037 -5.023 1.00 94.75 124 GLN A C 1
ATOM 1028 O O . GLN A 1 124 ? -5.341 9.914 -5.319 1.00 94.75 124 GLN A O 1
ATOM 1033 N N . PHE A 1 125 ? -6.625 11.243 -4.032 1.00 93.75 125 PHE A N 1
ATOM 1034 C CA . PHE A 1 125 ? -6.983 10.224 -3.050 1.00 93.75 125 PHE A CA 1
ATOM 1035 C C . PHE A 1 125 ? -7.710 9.014 -3.652 1.00 93.75 125 PHE A C 1
ATOM 1037 O O . PHE A 1 125 ? -7.524 7.897 -3.170 1.00 93.75 125 PHE A O 1
ATOM 1044 N N . GLU A 1 126 ? -8.473 9.179 -4.734 1.00 93.44 126 GLU A N 1
ATOM 1045 C CA . GLU A 1 126 ? -9.119 8.066 -5.438 1.00 93.44 126 GLU A CA 1
ATOM 1046 C C . GLU A 1 126 ? -8.091 7.088 -6.025 1.00 93.44 126 GLU A C 1
ATOM 1048 O O . GLU A 1 126 ? -8.240 5.871 -5.888 1.00 93.44 126 GLU A O 1
ATOM 1053 N N . TYR A 1 127 ? -7.018 7.608 -6.630 1.00 94.75 127 TYR A N 1
ATOM 1054 C CA . TYR A 1 127 ? -5.936 6.780 -7.163 1.00 94.75 127 TYR A CA 1
ATOM 1055 C C . TYR A 1 127 ? -5.141 6.126 -6.033 1.00 94.75 127 TYR A C 1
ATOM 1057 O O . TYR A 1 127 ? -4.847 4.933 -6.108 1.00 94.75 127 TYR A O 1
ATOM 1065 N N . THR A 1 128 ? -4.867 6.856 -4.949 1.00 96.50 128 THR A N 1
ATOM 1066 C CA . THR A 1 128 ? -4.261 6.284 -3.738 1.00 96.50 128 THR A CA 1
ATOM 1067 C C . THR A 1 128 ? -5.095 5.120 -3.199 1.00 96.50 128 THR A C 1
ATOM 1069 O O . THR A 1 128 ? -4.551 4.041 -2.973 1.00 96.50 128 THR A O 1
ATOM 1072 N N . CYS A 1 129 ? -6.418 5.284 -3.076 1.00 95.31 129 CYS A N 1
ATOM 1073 C CA . CYS A 1 129 ? -7.328 4.220 -2.647 1.00 95.31 129 CYS A CA 1
ATOM 1074 C C . CYS A 1 129 ? -7.251 2.998 -3.565 1.00 95.31 129 CYS A C 1
ATOM 1076 O O . CYS A 1 129 ? -7.163 1.871 -3.084 1.00 95.31 129 CYS A O 1
ATOM 1078 N N . MET A 1 130 ? -7.253 3.211 -4.883 1.00 95.75 130 MET A N 1
ATOM 1079 C CA . MET A 1 130 ? -7.174 2.128 -5.861 1.00 95.75 130 MET A CA 1
ATOM 1080 C C . MET A 1 130 ? -5.900 1.288 -5.683 1.00 95.75 130 MET A C 1
ATOM 1082 O O . MET A 1 130 ? -5.977 0.059 -5.659 1.00 95.75 130 MET A O 1
ATOM 1086 N N . TYR A 1 131 ? -4.737 1.928 -5.538 1.00 95.88 131 TYR A N 1
ATOM 1087 C CA . TYR A 1 131 ? -3.464 1.219 -5.387 1.00 95.88 131 TYR A CA 1
ATOM 1088 C C . TYR A 1 131 ? -3.291 0.582 -4.005 1.00 95.88 131 TYR A C 1
ATOM 1090 O O . TYR A 1 131 ? -2.836 -0.557 -3.927 1.00 95.88 131 TYR A O 1
ATOM 1098 N N . LEU A 1 132 ? -3.730 1.240 -2.928 1.00 96.38 132 LEU A N 1
ATOM 1099 C CA . LEU A 1 132 ? -3.729 0.630 -1.593 1.00 96.38 132 LEU A CA 1
ATOM 1100 C C . LEU A 1 132 ? -4.667 -0.580 -1.520 1.00 96.38 132 LEU A C 1
ATOM 1102 O O . LEU A 1 132 ? -4.315 -1.588 -0.915 1.00 96.38 132 LEU A O 1
ATOM 1106 N N . ASN A 1 133 ? -5.819 -0.541 -2.194 1.00 95.25 133 ASN A N 1
ATOM 1107 C CA . ASN A 1 133 ? -6.714 -1.694 -2.265 1.00 95.25 133 ASN A CA 1
ATOM 1108 C C . ASN A 1 133 ? -6.069 -2.878 -3.012 1.00 95.25 133 ASN A C 1
ATOM 1110 O O . ASN A 1 133 ? -6.229 -4.029 -2.603 1.00 95.25 133 ASN A O 1
ATOM 1114 N N . LYS A 1 134 ? -5.262 -2.613 -4.054 1.00 92.88 134 LYS A N 1
ATOM 1115 C CA . LYS A 1 134 ? -4.431 -3.656 -4.680 1.00 92.88 134 LYS A CA 1
ATOM 1116 C C . LYS A 1 134 ? -3.454 -4.259 -3.669 1.00 92.88 134 LYS A C 1
ATOM 1118 O O . LYS A 1 134 ? -3.439 -5.480 -3.536 1.00 92.88 134 LYS A O 1
ATOM 1123 N N . CYS A 1 135 ? -2.722 -3.447 -2.901 1.00 93.25 135 CYS A N 1
ATOM 1124 C CA . CYS A 1 135 ? -1.843 -3.945 -1.833 1.00 93.25 135 CYS A CA 1
ATOM 1125 C C . CYS A 1 135 ? -2.592 -4.841 -0.837 1.00 93.25 135 CYS A C 1
ATOM 1127 O O . CYS A 1 135 ? -2.151 -5.954 -0.559 1.00 93.25 135 CYS A O 1
ATOM 1129 N N . ILE A 1 136 ? -3.750 -4.388 -0.345 1.00 93.75 136 ILE A N 1
ATOM 1130 C CA . ILE A 1 136 ? -4.584 -5.133 0.610 1.00 93.75 136 ILE A CA 1
ATOM 1131 C C . ILE A 1 136 ? -4.999 -6.484 0.027 1.00 93.75 136 ILE A C 1
ATOM 1133 O O . ILE A 1 136 ? -4.884 -7.498 0.710 1.00 93.75 136 ILE A O 1
ATOM 1137 N N . SER A 1 137 ? -5.446 -6.522 -1.233 1.00 91.44 137 SER A N 1
ATOM 1138 C CA . SER A 1 137 ? -5.850 -7.774 -1.886 1.00 91.44 137 SER A CA 1
ATOM 1139 C C . SER A 1 137 ? -4.707 -8.790 -1.942 1.00 91.44 137 SER A C 1
ATOM 1141 O O . SER A 1 137 ? -4.908 -9.965 -1.640 1.00 91.44 137 SER A O 1
ATOM 1143 N N . ILE A 1 138 ? -3.492 -8.318 -2.232 1.00 88.94 138 ILE A N 1
ATOM 1144 C CA . ILE A 1 138 ? -2.289 -9.145 -2.316 1.00 88.94 138 ILE A CA 1
ATOM 1145 C C . ILE A 1 138 ? -1.901 -9.691 -0.944 1.00 88.94 138 ILE A C 1
ATOM 1147 O O . ILE A 1 138 ? -1.654 -10.888 -0.793 1.00 88.94 138 ILE A O 1
ATOM 1151 N N . LEU A 1 139 ? -1.885 -8.823 0.064 1.00 89.50 139 LEU A N 1
ATOM 1152 C CA . LEU A 1 139 ? -1.515 -9.180 1.429 1.00 89.50 139 LEU A CA 1
ATOM 1153 C C . LEU A 1 139 ? -2.527 -10.141 2.062 1.00 89.50 139 LEU A C 1
ATOM 1155 O O . LEU A 1 139 ? -2.122 -11.104 2.706 1.00 89.50 139 LEU A O 1
ATOM 1159 N N . LYS A 1 140 ? -3.829 -9.945 1.816 1.00 89.06 140 LYS A N 1
ATOM 1160 C CA . LYS A 1 140 ? -4.885 -10.858 2.281 1.00 89.06 140 LYS A CA 1
ATOM 1161 C C . LYS A 1 140 ? -4.767 -12.250 1.663 1.00 89.06 140 LYS A C 1
ATOM 1163 O O . LYS A 1 140 ? -4.964 -13.233 2.367 1.00 89.06 140 LYS A O 1
ATOM 1168 N N . MET A 1 141 ? -4.419 -12.352 0.378 1.00 86.06 141 MET A N 1
ATOM 1169 C CA . MET A 1 141 ? -4.206 -13.654 -0.271 1.00 86.06 141 MET A CA 1
ATOM 1170 C C . MET A 1 141 ? -2.955 -14.381 0.236 1.00 86.06 141 MET A C 1
ATOM 1172 O O . MET A 1 141 ? -2.926 -15.606 0.235 1.00 86.06 141 MET A O 1
ATOM 1176 N N . ASN A 1 142 ? -1.942 -13.643 0.696 1.00 80.88 142 ASN A N 1
ATOM 1177 C CA . ASN A 1 142 ? -0.716 -14.209 1.265 1.00 80.88 142 ASN A CA 1
ATOM 1178 C C . ASN A 1 142 ? -0.825 -14.514 2.774 1.00 80.88 142 ASN A C 1
ATOM 1180 O O . ASN A 1 142 ? 0.132 -15.007 3.369 1.00 80.88 142 ASN A O 1
ATOM 1184 N N . LEU A 1 143 ? -1.981 -14.268 3.403 1.00 75.19 143 LEU A N 1
ATOM 1185 C CA . LEU A 1 143 ? -2.196 -14.438 4.844 1.00 75.19 143 LEU A CA 1
ATOM 1186 C C . LEU A 1 143 ? -2.513 -15.893 5.261 1.00 75.19 143 LEU A C 1
ATOM 1188 O O . LEU A 1 143 ? -3.174 -16.119 6.273 1.00 75.19 143 LEU A O 1
ATOM 1192 N N . SER A 1 144 ? -2.055 -16.890 4.496 1.00 64.50 144 SER A N 1
ATOM 1193 C CA . SER A 1 144 ? -2.328 -18.325 4.715 1.00 64.50 144 SER A CA 1
ATOM 1194 C C . SER A 1 144 ? -1.859 -18.841 6.085 1.00 64.50 144 SER A C 1
ATOM 1196 O O . SER A 1 144 ? -2.369 -19.842 6.580 1.00 64.50 144 SER A O 1
ATOM 1198 N N . THR A 1 145 ? -0.921 -18.134 6.719 1.00 59.28 145 THR A N 1
ATOM 1199 C CA . THR A 1 145 ? -0.569 -18.248 8.140 1.00 59.28 145 THR A CA 1
ATOM 1200 C C . THR A 1 145 ? -0.213 -16.849 8.651 1.00 59.28 145 THR A C 1
ATOM 1202 O O . THR A 1 145 ? 0.570 -16.182 7.967 1.00 59.28 145 THR A O 1
ATOM 1205 N N . PRO A 1 146 ? -0.723 -16.381 9.808 1.00 58.06 146 PRO A N 1
ATOM 1206 C CA . PRO A 1 146 ? -0.383 -15.067 10.353 1.00 58.06 146 PRO A CA 1
ATOM 1207 C C . PRO A 1 146 ? 1.091 -15.034 10.787 1.00 58.06 146 PRO A C 1
ATOM 1209 O O . PRO A 1 146 ? 1.439 -15.285 11.937 1.00 58.06 146 PRO A O 1
ATOM 1212 N N . CYS A 1 147 ? 1.988 -14.766 9.838 1.00 63.72 147 CYS A N 1
ATOM 1213 C CA . CYS A 1 147 ? 3.362 -14.388 10.128 1.00 63.72 147 CYS A CA 1
ATOM 1214 C C . CYS A 1 147 ? 3.358 -12.928 10.574 1.00 63.72 147 CYS A C 1
ATOM 1216 O O . CYS A 1 147 ? 2.745 -12.084 9.910 1.00 63.72 147 CYS A O 1
ATOM 1218 N N . SER A 1 148 ? 4.072 -12.627 11.663 1.00 70.44 148 SER A N 1
ATOM 1219 C CA . SER A 1 148 ? 4.070 -11.294 12.265 1.00 70.44 148 SER A CA 1
ATOM 1220 C C . SER A 1 148 ? 4.359 -10.186 11.242 1.00 70.44 148 SER A C 1
ATOM 1222 O O . SER A 1 148 ? 3.677 -9.168 11.202 1.00 70.44 148 SER A O 1
ATOM 1224 N N . SER A 1 149 ? 5.302 -10.421 10.331 1.00 78.31 149 SER A N 1
ATOM 1225 C CA . SER A 1 149 ? 5.738 -9.432 9.340 1.00 78.31 149 SER A CA 1
ATOM 1226 C C . SER A 1 149 ? 4.674 -9.066 8.293 1.00 78.31 149 SER A C 1
ATOM 1228 O O . SER A 1 149 ? 4.487 -7.887 7.995 1.00 78.31 149 SER A O 1
ATOM 1230 N N . THR A 1 150 ? 3.949 -10.047 7.743 1.00 82.62 150 THR A N 1
ATOM 1231 C CA . THR A 1 150 ? 2.936 -9.799 6.696 1.00 82.62 150 THR A CA 1
ATOM 1232 C C . THR A 1 150 ? 1.680 -9.168 7.288 1.00 82.62 150 THR A C 1
ATOM 1234 O O . THR A 1 150 ? 1.107 -8.265 6.681 1.00 82.62 150 THR A O 1
ATOM 1237 N N . THR A 1 151 ? 1.286 -9.581 8.496 1.00 84.50 151 THR A N 1
ATOM 1238 C CA . THR A 1 151 ? 0.157 -8.969 9.204 1.00 84.50 151 THR A CA 1
ATOM 1239 C C . THR A 1 151 ? 0.464 -7.525 9.597 1.00 84.50 151 THR A C 1
ATOM 1241 O O . THR A 1 151 ? -0.372 -6.659 9.363 1.00 84.50 151 THR A O 1
ATOM 1244 N N . ILE A 1 152 ? 1.669 -7.228 10.108 1.00 84.56 152 ILE A N 1
ATOM 1245 C CA . ILE A 1 152 ? 2.085 -5.843 10.398 1.00 84.56 152 ILE A CA 1
ATOM 1246 C C . ILE A 1 152 ? 2.024 -4.990 9.124 1.00 84.56 152 ILE A C 1
ATOM 1248 O O . ILE A 1 152 ? 1.457 -3.899 9.150 1.00 84.56 152 ILE A O 1
ATOM 1252 N N . LEU A 1 153 ? 2.534 -5.500 7.996 1.00 88.69 153 LEU A N 1
ATOM 1253 C CA . LEU A 1 153 ? 2.462 -4.798 6.712 1.00 88.69 153 LEU A CA 1
ATOM 1254 C C . LEU A 1 153 ? 1.010 -4.561 6.261 1.00 88.69 153 LEU A C 1
ATOM 1256 O O . LEU A 1 153 ? 0.673 -3.460 5.832 1.00 88.69 153 LEU A O 1
ATOM 1260 N N . LEU A 1 154 ? 0.131 -5.559 6.390 1.00 91.25 154 LEU A N 1
ATOM 1261 C CA . LEU A 1 154 ? -1.293 -5.419 6.072 1.00 91.25 154 LEU A CA 1
ATOM 1262 C C . LEU A 1 154 ? -1.967 -4.348 6.929 1.00 91.25 154 LEU A C 1
ATOM 1264 O O . LEU A 1 154 ? -2.686 -3.510 6.391 1.00 91.25 154 LEU A O 1
ATOM 1268 N N . VAL A 1 155 ? -1.716 -4.341 8.236 1.00 90.69 155 VAL A N 1
ATOM 1269 C CA . VAL A 1 155 ? -2.250 -3.327 9.153 1.00 90.69 155 VAL A CA 1
ATOM 1270 C C . VAL A 1 155 ? -1.741 -1.935 8.769 1.00 90.69 155 VAL A C 1
ATOM 1272 O O . VAL A 1 155 ? -2.528 -0.989 8.711 1.00 90.69 155 VAL A O 1
ATOM 1275 N N . ASP A 1 156 ? -0.457 -1.801 8.436 1.00 91.06 156 ASP A N 1
ATOM 1276 C CA . ASP A 1 156 ? 0.125 -0.540 7.972 1.00 91.06 156 ASP A CA 1
ATOM 1277 C C . ASP A 1 156 ? -0.563 -0.013 6.703 1.00 91.06 156 ASP A C 1
ATOM 1279 O O . ASP A 1 156 ? -0.914 1.170 6.618 1.00 91.06 156 ASP A O 1
ATOM 1283 N N . VAL A 1 157 ? -0.800 -0.892 5.727 1.00 94.38 157 VAL A N 1
ATOM 1284 C CA . VAL A 1 157 ? -1.503 -0.551 4.484 1.00 94.38 157 VAL A CA 1
ATOM 1285 C C . VAL A 1 157 ? -2.973 -0.213 4.754 1.00 94.38 157 VAL A C 1
ATOM 1287 O O . VAL A 1 157 ? -3.469 0.780 4.219 1.00 94.38 157 VAL A O 1
ATOM 1290 N N . LEU A 1 158 ? -3.670 -0.979 5.600 1.00 95.12 158 LEU A N 1
ATOM 1291 C CA . LEU A 1 158 ? -5.061 -0.714 5.992 1.00 95.12 158 LEU A CA 1
ATOM 1292 C C . LEU A 1 158 ? -5.199 0.644 6.679 1.00 95.12 158 LEU A C 1
ATOM 1294 O O . LEU A 1 158 ? -6.126 1.394 6.383 1.00 95.12 158 LEU A O 1
ATOM 1298 N N . ARG A 1 159 ? -4.247 1.006 7.539 1.00 94.00 159 ARG A N 1
ATOM 1299 C CA . ARG A 1 159 ? -4.198 2.323 8.173 1.00 94.00 159 ARG A CA 1
ATOM 1300 C C . ARG A 1 159 ? -4.041 3.440 7.142 1.00 94.00 159 ARG A C 1
ATOM 1302 O O . ARG A 1 159 ? -4.800 4.409 7.180 1.00 94.00 159 ARG A O 1
ATOM 1309 N N . LYS A 1 160 ? -3.082 3.318 6.214 1.00 95.12 160 LYS A N 1
ATOM 1310 C CA . LYS A 1 160 ? -2.911 4.295 5.120 1.00 95.12 160 LYS A CA 1
ATOM 1311 C C . LYS A 1 160 ? -4.202 4.418 4.310 1.00 95.12 160 LYS A C 1
ATOM 1313 O O . LYS A 1 160 ? -4.644 5.528 4.035 1.00 95.12 160 LYS A O 1
ATOM 1318 N N . TYR A 1 161 ? -4.838 3.289 4.002 1.00 96.69 161 TYR A N 1
ATOM 1319 C CA . TYR A 1 161 ? -6.087 3.243 3.250 1.00 96.69 161 TYR A CA 1
ATOM 1320 C C . TYR A 1 161 ? -7.232 3.933 3.996 1.00 96.69 161 TYR A C 1
ATOM 1322 O O . TYR A 1 161 ? -7.918 4.771 3.416 1.00 96.69 161 TYR A O 1
ATOM 1330 N N . ALA A 1 162 ? -7.385 3.671 5.295 1.00 95.00 162 ALA A N 1
ATOM 1331 C CA . ALA A 1 162 ? -8.364 4.344 6.140 1.00 95.00 162 ALA A CA 1
ATOM 1332 C C . ALA A 1 162 ? -8.138 5.862 6.195 1.00 95.00 162 ALA A C 1
ATOM 1334 O O . ALA A 1 162 ? -9.093 6.630 6.090 1.00 95.00 162 ALA A O 1
ATOM 1335 N N . GLN A 1 163 ? -6.884 6.309 6.301 1.00 94.12 163 GLN A N 1
ATOM 1336 C CA . GLN A 1 163 ? -6.550 7.734 6.275 1.00 94.12 163 GLN A CA 1
ATOM 1337 C C . GLN A 1 163 ? -6.910 8.375 4.927 1.00 94.12 163 GLN A C 1
ATOM 1339 O O . GLN A 1 163 ? -7.454 9.479 4.891 1.00 94.12 163 GLN A O 1
ATOM 1344 N N . THR A 1 164 ? -6.648 7.689 3.813 1.00 94.31 164 THR A N 1
ATOM 1345 C CA . THR A 1 164 ? -7.047 8.163 2.483 1.00 94.31 164 THR A CA 1
ATOM 1346 C C . THR A 1 164 ? -8.572 8.210 2.338 1.00 94.31 164 THR A C 1
ATOM 1348 O O . THR A 1 164 ? -9.102 9.201 1.842 1.00 94.31 164 THR A O 1
ATOM 1351 N N . LEU A 1 165 ? -9.299 7.202 2.832 1.00 94.50 165 LEU A N 1
ATOM 1352 C CA . LEU A 1 165 ? -10.767 7.193 2.856 1.00 94.50 165 LEU A CA 1
ATOM 1353 C C . LEU A 1 165 ? -11.336 8.346 3.691 1.00 94.50 165 LEU A C 1
ATOM 1355 O O . LEU A 1 165 ? -12.308 8.981 3.279 1.00 94.50 165 LEU A O 1
ATOM 1359 N N . PHE A 1 166 ? -10.703 8.656 4.825 1.00 92.44 166 PHE A N 1
ATOM 1360 C CA . PHE A 1 166 ? -11.042 9.818 5.641 1.00 92.44 166 PHE A CA 1
ATOM 1361 C C . PHE A 1 166 ? -10.869 11.121 4.848 1.00 92.44 166 PHE A C 1
ATOM 1363 O O . PHE A 1 166 ? -11.770 11.960 4.839 1.00 92.44 166 PHE A O 1
ATOM 1370 N N . ASN A 1 167 ? -9.766 11.265 4.105 1.00 92.25 167 ASN A N 1
ATOM 1371 C CA . ASN A 1 167 ? -9.533 12.423 3.234 1.00 92.25 167 ASN A CA 1
ATOM 1372 C C . ASN A 1 167 ? -10.568 12.515 2.094 1.00 92.25 167 ASN A C 1
ATOM 1374 O O . ASN A 1 167 ? -10.986 13.612 1.730 1.00 92.25 167 ASN A O 1
ATOM 1378 N N . CYS A 1 168 ? -11.056 11.375 1.591 1.00 91.31 168 CYS A N 1
ATOM 1379 C CA . CYS A 1 168 ? -12.185 11.292 0.656 1.00 91.31 168 CYS A CA 1
ATOM 1380 C C . CYS A 1 168 ? -13.564 11.548 1.300 1.00 91.31 168 CYS A C 1
ATOM 1382 O O . CYS A 1 168 ? -14.575 11.423 0.609 1.00 91.31 168 CYS A O 1
ATOM 1384 N N . ARG A 1 169 ? -13.646 11.853 2.605 1.00 92.12 169 ARG A N 1
ATOM 1385 C CA . ARG A 1 169 ? -14.898 11.972 3.385 1.00 92.12 169 ARG A CA 1
ATOM 1386 C C . ARG A 1 169 ? -15.754 10.698 3.416 1.00 92.12 169 ARG A C 1
ATOM 1388 O O . ARG A 1 169 ? -16.951 10.755 3.687 1.00 92.12 169 ARG A O 1
ATOM 1395 N N . LYS A 1 170 ? -15.153 9.532 3.171 1.00 92.75 170 LYS A N 1
ATOM 1396 C CA . LYS A 1 170 ? -15.805 8.217 3.270 1.00 92.75 170 LYS A CA 1
ATOM 1397 C C . LYS A 1 170 ? -15.645 7.663 4.686 1.00 92.75 170 LYS A C 1
ATOM 1399 O O . LYS A 1 170 ? -14.962 6.664 4.902 1.00 92.75 170 LYS A O 1
ATOM 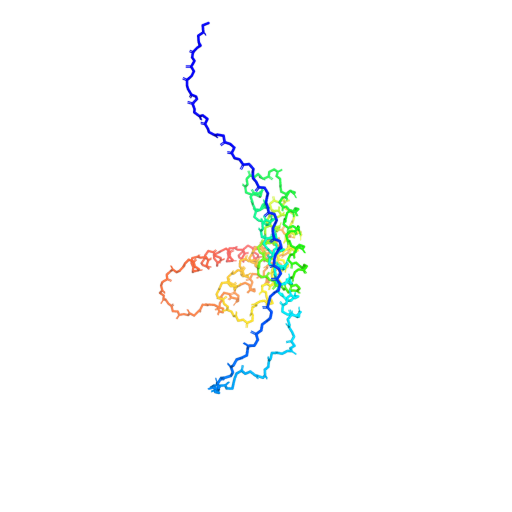1404 N N . PHE A 1 171 ? -16.231 8.352 5.665 1.00 91.12 171 PHE A N 1
ATOM 1405 C CA . PHE A 1 171 ? -15.986 8.093 7.090 1.00 91.12 171 PHE A CA 1
ATOM 1406 C C . PHE A 1 171 ? -16.434 6.697 7.543 1.00 91.12 171 PHE A C 1
ATOM 1408 O O . PHE A 1 171 ? -15.717 6.048 8.300 1.00 91.12 171 PHE A O 1
ATOM 1415 N N . ASP A 1 172 ? -17.557 6.189 7.030 1.00 92.00 172 ASP A N 1
ATOM 1416 C CA . ASP A 1 172 ? -18.021 4.833 7.348 1.00 92.00 172 ASP A CA 1
ATOM 1417 C C . ASP A 1 172 ? -17.060 3.750 6.844 1.00 92.00 172 ASP A C 1
ATOM 1419 O O . ASP A 1 172 ? -16.774 2.782 7.552 1.00 92.00 172 ASP A O 1
ATOM 1423 N N . ASP A 1 173 ? -16.523 3.915 5.632 1.00 93.44 173 ASP A N 1
ATOM 1424 C CA . ASP A 1 173 ? -15.531 2.997 5.063 1.00 93.44 173 ASP A CA 1
ATOM 1425 C C . ASP A 1 173 ? -14.210 3.072 5.831 1.00 93.44 173 ASP A C 1
ATOM 1427 O O . ASP A 1 173 ? -13.610 2.038 6.140 1.00 93.44 173 ASP A O 1
ATOM 1431 N N . ALA A 1 174 ? -13.777 4.286 6.187 1.00 92.00 174 ALA A N 1
ATOM 1432 C CA . ALA A 1 174 ? -12.580 4.509 6.989 1.00 92.00 174 ALA A CA 1
ATOM 1433 C C . ALA A 1 174 ? -12.703 3.823 8.357 1.00 92.00 174 ALA A C 1
ATOM 1435 O O . ALA A 1 174 ? -11.827 3.046 8.734 1.00 92.00 174 ALA A O 1
ATOM 1436 N N . ARG A 1 175 ? -13.826 4.017 9.061 1.00 91.50 175 ARG A N 1
ATOM 1437 C CA . ARG A 1 175 ? -14.083 3.387 10.363 1.00 91.50 175 ARG A CA 1
ATOM 1438 C C . ARG A 1 175 ? -14.101 1.862 10.271 1.00 91.50 175 ARG A C 1
ATOM 1440 O O . ARG A 1 175 ? -13.491 1.198 11.105 1.00 91.50 175 ARG A O 1
ATOM 1447 N N . ARG A 1 176 ? -14.754 1.294 9.250 1.00 94.25 176 ARG A N 1
ATOM 1448 C CA . ARG A 1 176 ? -14.754 -0.163 9.020 1.00 94.25 176 ARG A CA 1
ATOM 1449 C C . ARG A 1 176 ? -13.343 -0.709 8.809 1.00 94.25 176 ARG A C 1
ATOM 1451 O O . ARG A 1 176 ? -12.982 -1.706 9.425 1.00 94.25 176 ARG A O 1
ATOM 1458 N N . THR A 1 177 ? -12.545 -0.020 7.999 1.00 93.62 177 THR A N 1
ATOM 1459 C CA . THR A 1 177 ? -11.148 -0.389 7.722 1.00 93.62 177 THR A CA 1
ATOM 1460 C C . THR A 1 177 ? -10.287 -0.332 8.989 1.00 93.62 177 THR A C 1
ATOM 1462 O O . THR A 1 177 ? -9.452 -1.202 9.216 1.00 93.62 177 THR A O 1
ATOM 1465 N N . ILE A 1 178 ? -10.512 0.664 9.849 1.00 91.81 178 ILE A N 1
ATOM 1466 C CA . ILE A 1 178 ? -9.811 0.804 11.134 1.00 91.81 178 ILE A CA 1
ATOM 1467 C C . ILE A 1 178 ? -10.138 -0.354 12.079 1.00 91.81 178 ILE A C 1
ATOM 1469 O O . ILE A 1 178 ? -9.237 -0.921 12.691 1.00 91.81 178 ILE A O 1
ATOM 1473 N N . ILE A 1 179 ? -11.416 -0.725 12.184 1.00 91.50 179 ILE A N 1
ATOM 1474 C CA . ILE A 1 179 ? -11.845 -1.862 13.009 1.00 91.50 179 ILE A CA 1
ATOM 1475 C C . ILE A 1 179 ? -11.204 -3.160 12.503 1.00 91.50 179 ILE A C 1
ATOM 1477 O O . ILE A 1 179 ? -10.738 -3.963 13.307 1.00 91.50 179 ILE A O 1
ATOM 1481 N N . GLU A 1 180 ? -11.135 -3.347 11.182 1.00 92.44 180 GLU A N 1
ATOM 1482 C CA . GLU A 1 180 ? -10.444 -4.489 10.579 1.00 92.44 180 GLU A CA 1
ATOM 1483 C C . GLU A 1 180 ? -8.951 -4.515 10.946 1.00 92.44 180 GLU A C 1
ATOM 1485 O O . GLU A 1 180 ? -8.441 -5.553 11.367 1.00 92.44 180 GLU A O 1
ATOM 1490 N N . ALA A 1 181 ? -8.258 -3.378 10.840 1.00 89.88 181 ALA A N 1
ATOM 1491 C CA . ALA A 1 181 ? -6.848 -3.269 11.205 1.00 89.88 181 ALA A CA 1
ATOM 1492 C C . ALA A 1 181 ? -6.605 -3.593 12.691 1.00 89.88 181 ALA A C 1
ATOM 1494 O O . ALA A 1 181 ? -5.653 -4.302 13.012 1.00 89.88 181 ALA A O 1
ATOM 1495 N N . GLN A 1 182 ? -7.485 -3.129 13.585 1.00 88.31 182 GLN A N 1
ATOM 1496 C CA . GLN A 1 182 ? -7.396 -3.424 15.016 1.00 88.31 182 GLN A CA 1
ATOM 1497 C C . GLN A 1 182 ? -7.601 -4.914 15.306 1.00 88.31 182 GLN A C 1
ATOM 1499 O O . GLN A 1 182 ? -6.814 -5.509 16.033 1.00 88.31 182 GLN A O 1
ATOM 1504 N N . LEU A 1 183 ? -8.607 -5.539 14.689 1.00 89.12 183 LEU A N 1
ATOM 1505 C CA . LEU A 1 183 ? -8.884 -6.963 14.879 1.00 89.12 183 LEU A CA 1
ATOM 1506 C C . LEU A 1 183 ? -7.678 -7.837 14.499 1.00 89.12 183 LEU A C 1
ATOM 1508 O O . LEU A 1 183 ? -7.392 -8.825 15.173 1.00 89.12 183 LEU A O 1
ATOM 1512 N N . LEU A 1 184 ? -6.961 -7.469 13.434 1.00 87.00 184 LEU A N 1
ATOM 1513 C CA . LEU A 1 184 ? -5.743 -8.165 13.010 1.00 87.00 184 LEU A CA 1
ATOM 1514 C C . LEU A 1 184 ? -4.594 -8.007 14.015 1.00 87.00 184 LEU A C 1
ATOM 1516 O O . LEU A 1 184 ? -3.830 -8.950 14.212 1.00 87.00 184 LEU A O 1
ATOM 1520 N N . LEU A 1 185 ? -4.472 -6.844 14.660 1.00 82.81 185 LEU A N 1
ATOM 1521 C CA . LEU A 1 185 ? -3.483 -6.614 15.717 1.00 82.81 185 LEU A CA 1
ATOM 1522 C C . LEU A 1 185 ? -3.816 -7.386 16.995 1.00 82.81 185 LEU A C 1
ATOM 1524 O O . LEU A 1 185 ? -2.927 -7.990 17.594 1.00 82.81 185 LEU A O 1
ATOM 1528 N N . ASP A 1 186 ? -5.088 -7.428 17.382 1.00 82.69 186 ASP A N 1
ATOM 1529 C CA . ASP A 1 186 ? -5.533 -8.146 18.577 1.00 82.69 186 ASP A CA 1
ATOM 1530 C C . ASP A 1 186 ? -5.238 -9.652 18.454 1.00 82.69 186 ASP A C 1
ATOM 1532 O O . ASP A 1 186 ? -4.776 -10.280 19.403 1.00 82.69 186 ASP A O 1
ATOM 1536 N N . GLN A 1 187 ? -5.393 -10.220 17.251 1.00 79.75 187 GLN A N 1
ATOM 1537 C CA . GLN A 1 187 ? -5.028 -11.612 16.946 1.00 79.75 187 GLN A CA 1
ATOM 1538 C C . GLN A 1 187 ? -3.520 -11.902 17.061 1.00 79.75 187 GLN A C 1
ATOM 1540 O O . GLN A 1 187 ? -3.127 -13.064 17.154 1.00 79.75 187 GLN A O 1
ATOM 1545 N N . MET A 1 188 ? -2.676 -10.868 17.043 1.00 71.62 188 MET A N 1
ATOM 1546 C CA . MET A 1 188 ? -1.216 -10.980 17.025 1.00 71.62 188 MET A CA 1
ATOM 1547 C C . MET A 1 188 ? -0.558 -10.782 18.388 1.00 71.62 188 MET A C 1
ATOM 1549 O O . MET A 1 188 ? 0.642 -11.020 18.500 1.00 71.62 188 MET A O 1
ATOM 1553 N N . THR A 1 189 ? -1.296 -10.351 19.412 1.00 63.78 189 THR A N 1
ATOM 1554 C CA . THR A 1 189 ? -0.743 -10.115 20.753 1.00 63.78 189 THR A CA 1
ATOM 1555 C C . THR A 1 189 ? -0.998 -11.313 21.678 1.00 63.78 189 THR A C 1
ATOM 1557 O O . THR A 1 189 ? -2.015 -11.355 22.370 1.00 63.78 189 THR A O 1
ATOM 1560 N N . PRO A 1 190 ? -0.099 -12.316 21.765 1.00 52.38 190 PRO A N 1
ATOM 1561 C CA . PRO A 1 190 ? -0.080 -13.180 22.929 1.00 52.38 190 PRO A CA 1
ATOM 1562 C C . PRO A 1 190 ? 0.469 -12.371 24.107 1.00 52.38 190 PRO A C 1
ATOM 1564 O O . PRO A 1 190 ? 1.540 -11.768 24.050 1.00 52.38 190 PRO A O 1
ATOM 1567 N N . THR A 1 191 ? -0.303 -12.356 25.185 1.00 45.28 191 THR A N 1
ATOM 1568 C CA . THR A 1 191 ? 0.027 -11.831 26.507 1.00 45.28 191 THR A CA 1
ATOM 1569 C C . THR A 1 191 ? 1.289 -12.486 27.079 1.00 45.28 191 THR A C 1
ATOM 1571 O O . THR A 1 191 ? 1.218 -13.367 27.928 1.00 45.28 191 THR A O 1
ATOM 1574 N N . SER A 1 192 ? 2.474 -12.049 26.666 1.00 41.84 192 SER A N 1
ATOM 1575 C CA . SER A 1 192 ? 3.695 -12.287 27.437 1.00 41.84 192 SER A CA 1
ATOM 1576 C C . SER A 1 192 ? 4.782 -11.292 27.065 1.00 41.84 192 SER A C 1
ATOM 1578 O O . SER A 1 192 ? 5.361 -11.336 25.985 1.00 41.84 192 SER A O 1
ATOM 1580 N N . THR A 1 193 ? 5.054 -10.417 28.025 1.00 51.31 193 THR A N 1
ATOM 1581 C CA . THR A 1 193 ? 6.252 -9.594 28.171 1.00 51.31 193 THR A CA 1
ATOM 1582 C C . THR A 1 193 ? 7.538 -10.333 27.787 1.00 51.31 193 THR A C 1
ATOM 1584 O O . THR A 1 193 ? 7.768 -11.423 28.311 1.00 51.31 193 THR A O 1
ATOM 1587 N N . ILE A 1 194 ? 8.404 -9.684 26.998 1.00 45.38 194 ILE A N 1
ATOM 1588 C CA . ILE A 1 194 ? 9.863 -9.492 27.185 1.00 45.38 194 ILE A CA 1
ATOM 1589 C C . ILE A 1 194 ? 10.549 -9.372 25.809 1.00 45.38 194 ILE A C 1
ATOM 1591 O O . ILE A 1 194 ? 10.421 -10.254 24.969 1.00 45.38 194 ILE A O 1
ATOM 1595 N N . SER A 1 195 ? 11.379 -8.324 25.681 1.00 43.62 195 SER A N 1
ATOM 1596 C CA . SER A 1 195 ? 12.249 -7.946 24.551 1.00 43.62 195 SER A CA 1
ATOM 1597 C C . SER A 1 195 ? 11.589 -7.068 23.486 1.00 43.62 195 SER A C 1
ATOM 1599 O O . SER A 1 195 ? 11.014 -7.571 22.528 1.00 43.62 195 SER A O 1
ATOM 1601 N N . ILE A 1 196 ? 11.788 -5.749 23.627 1.00 45.94 196 ILE A N 1
ATOM 1602 C CA . ILE A 1 196 ? 11.374 -4.725 22.659 1.00 45.94 196 ILE A CA 1
ATOM 1603 C C . ILE A 1 196 ? 12.109 -4.962 21.335 1.00 45.94 196 ILE A C 1
ATOM 1605 O O . ILE A 1 196 ? 13.204 -4.442 21.109 1.00 45.94 196 ILE A O 1
ATOM 1609 N N . ASN A 1 197 ? 11.502 -5.757 20.463 1.00 61.28 197 ASN A N 1
ATOM 1610 C CA . ASN A 1 197 ? 11.922 -5.905 19.078 1.00 61.28 197 ASN A CA 1
ATOM 1611 C C . ASN A 1 197 ? 11.470 -4.666 18.280 1.00 61.28 197 ASN A C 1
ATOM 1613 O O . ASN A 1 197 ? 10.489 -4.007 18.628 1.00 61.28 197 ASN A O 1
ATOM 1617 N N . GLU A 1 198 ? 12.165 -4.332 17.188 1.00 60.66 198 GLU A N 1
ATOM 1618 C CA . GLU A 1 198 ? 11.775 -3.216 16.301 1.00 60.66 198 GLU A CA 1
ATOM 1619 C C . GLU A 1 198 ? 10.338 -3.372 15.756 1.00 60.66 198 GLU A C 1
ATOM 1621 O O . GLU A 1 198 ? 9.635 -2.379 15.558 1.00 60.66 198 GLU A O 1
ATOM 1626 N N . ASP A 1 199 ? 9.858 -4.611 15.621 1.00 57.06 199 ASP A N 1
ATOM 1627 C CA . ASP A 1 199 ? 8.478 -4.922 15.236 1.00 57.06 199 ASP A CA 1
ATOM 1628 C C . ASP A 1 199 ? 7.450 -4.496 16.298 1.00 57.06 199 ASP A C 1
ATOM 1630 O O . ASP A 1 199 ? 6.371 -4.017 15.947 1.00 57.06 199 ASP A O 1
ATOM 1634 N N . GLU A 1 200 ? 7.778 -4.581 17.592 1.00 64.50 200 GLU A N 1
ATOM 1635 C CA . GLU A 1 200 ? 6.899 -4.097 18.668 1.00 64.50 200 GLU A CA 1
ATOM 1636 C C . GLU A 1 200 ? 6.837 -2.568 18.679 1.00 64.50 200 GLU A C 1
ATOM 1638 O O . GLU A 1 200 ? 5.755 -1.999 18.808 1.00 64.50 200 GLU A O 1
ATOM 1643 N N . LYS A 1 201 ? 7.968 -1.879 18.454 1.00 67.75 201 LYS A N 1
ATOM 1644 C CA . LYS A 1 201 ? 7.982 -0.409 18.316 1.00 67.75 201 LYS A CA 1
ATOM 1645 C C . LYS A 1 201 ? 7.139 0.050 17.131 1.00 67.75 201 LYS A C 1
ATOM 1647 O O . LYS A 1 201 ? 6.367 1.001 17.262 1.00 67.75 201 LYS A O 1
ATOM 1652 N N . ARG A 1 202 ? 7.265 -0.629 15.982 1.00 68.25 202 ARG A N 1
ATOM 1653 C CA . ARG A 1 202 ? 6.432 -0.357 14.804 1.00 68.25 202 ARG A CA 1
ATOM 1654 C C . ARG A 1 202 ? 4.957 -0.609 15.126 1.00 68.25 202 ARG A C 1
ATOM 1656 O O . ARG A 1 202 ? 4.131 0.241 14.815 1.00 68.25 202 ARG A O 1
ATOM 1663 N N . THR A 1 203 ? 4.641 -1.701 15.818 1.00 69.44 203 THR A N 1
ATOM 1664 C CA . THR A 1 203 ? 3.269 -2.040 16.227 1.00 69.44 203 THR A CA 1
ATOM 1665 C C . THR A 1 203 ? 2.660 -0.987 17.157 1.00 69.44 203 THR A C 1
ATOM 1667 O O . THR A 1 203 ? 1.549 -0.532 16.905 1.00 69.44 203 THR A O 1
ATOM 1670 N N . ILE A 1 204 ? 3.395 -0.524 18.175 1.00 73.69 204 ILE A N 1
ATOM 1671 C CA . ILE A 1 204 ? 2.947 0.540 19.093 1.00 73.69 204 ILE A CA 1
ATOM 1672 C C . ILE A 1 204 ? 2.694 1.851 18.334 1.00 73.69 204 ILE A C 1
ATOM 1674 O O . ILE A 1 204 ? 1.667 2.497 18.539 1.00 73.69 204 ILE A O 1
ATOM 1678 N N . GLY A 1 205 ? 3.593 2.234 17.420 1.00 75.94 205 GLY A N 1
ATOM 1679 C CA . GLY A 1 205 ? 3.405 3.429 16.591 1.00 75.94 205 GLY A CA 1
ATOM 1680 C C . GLY A 1 205 ? 2.168 3.337 15.691 1.00 75.94 205 GLY A C 1
ATOM 1681 O O . GLY A 1 205 ? 1.433 4.312 15.537 1.00 75.94 205 GLY A O 1
ATOM 1682 N N . VAL A 1 206 ? 1.906 2.154 15.131 1.00 75.94 206 VAL A N 1
ATOM 1683 C CA . VAL A 1 206 ? 0.716 1.892 14.313 1.00 75.94 206 VAL A CA 1
ATOM 1684 C C . VAL A 1 206 ? -0.558 1.956 15.155 1.00 75.94 206 VAL A C 1
ATOM 1686 O O . VAL A 1 206 ? -1.493 2.649 14.752 1.00 75.94 206 VAL A O 1
ATOM 1689 N N . LEU A 1 207 ? -0.575 1.332 16.338 1.00 79.62 207 LEU A N 1
ATOM 1690 C CA . LEU A 1 207 ? -1.700 1.372 17.280 1.00 79.62 207 LEU A CA 1
ATOM 1691 C C . LEU A 1 207 ? -2.094 2.806 17.649 1.00 79.62 207 LEU A C 1
ATOM 1693 O O . LEU A 1 207 ? -3.251 3.176 17.465 1.00 79.62 207 LEU A O 1
ATOM 1697 N N . GLN A 1 208 ? -1.132 3.644 18.052 1.00 82.44 208 GLN A N 1
ATOM 1698 C CA . GLN A 1 208 ? -1.416 5.039 18.412 1.00 82.44 208 GLN A CA 1
ATOM 1699 C C . GLN A 1 208 ? -2.091 5.796 17.258 1.00 82.44 208 GLN A C 1
ATOM 1701 O O . GLN A 1 208 ? -3.086 6.492 17.441 1.00 82.44 208 GLN A O 1
ATOM 1706 N N . THR A 1 209 ? -1.584 5.624 16.034 1.00 84.38 209 THR A N 1
ATOM 1707 C CA . THR A 1 209 ? -2.164 6.299 14.863 1.00 84.38 209 THR A CA 1
ATOM 1708 C C . THR A 1 209 ? -3.547 5.769 14.475 1.00 84.38 209 THR A C 1
ATOM 1710 O O . THR A 1 209 ? -4.356 6.519 13.928 1.00 84.38 209 THR A O 1
ATOM 1713 N N . ILE A 1 210 ? -3.826 4.492 14.749 1.00 83.75 210 ILE A N 1
ATOM 1714 C CA . ILE A 1 210 ? -5.141 3.880 14.551 1.00 83.75 210 ILE A CA 1
ATOM 1715 C C . ILE A 1 210 ? -6.154 4.470 15.539 1.00 83.75 210 ILE A C 1
ATOM 1717 O O . ILE A 1 210 ? -7.245 4.860 15.121 1.00 83.75 210 ILE A O 1
ATOM 1721 N N . GLU A 1 211 ? -5.790 4.588 16.816 1.00 85.56 211 GLU A N 1
ATOM 1722 C CA . GLU A 1 211 ? -6.640 5.179 17.855 1.00 85.56 211 GLU A CA 1
ATOM 1723 C C . GLU A 1 211 ? -6.958 6.650 17.563 1.00 85.56 211 GLU A C 1
ATOM 1725 O O . GLU A 1 211 ? -8.125 7.051 17.599 1.00 85.56 211 GLU A O 1
ATOM 1730 N N . ASP A 1 212 ? -5.950 7.433 17.168 1.00 88.88 212 ASP A N 1
ATOM 1731 C CA . ASP A 1 212 ? -6.124 8.837 16.787 1.00 88.88 212 ASP A CA 1
ATOM 1732 C C . ASP A 1 212 ? -7.092 8.992 15.602 1.00 88.88 212 ASP A C 1
ATOM 1734 O O . ASP A 1 212 ? -7.949 9.883 15.582 1.00 88.88 212 ASP A O 1
ATOM 1738 N N . LEU A 1 213 ? -6.967 8.131 14.584 1.00 85.50 213 LEU A N 1
ATOM 1739 C CA . LEU A 1 213 ? -7.840 8.168 13.412 1.00 85.50 213 LEU A CA 1
ATOM 1740 C C . LEU A 1 213 ? -9.259 7.691 13.745 1.00 85.50 213 LEU A C 1
ATOM 1742 O O . LEU A 1 213 ? -10.228 8.256 13.230 1.00 85.50 213 LEU A O 1
ATOM 1746 N N . LYS A 1 214 ? -9.394 6.696 14.627 1.00 88.38 214 LYS A N 1
ATOM 1747 C CA . LYS A 1 214 ? -10.686 6.217 15.128 1.00 88.38 214 LYS A CA 1
ATOM 1748 C C . LYS A 1 214 ? -11.444 7.337 15.836 1.00 88.38 214 LYS A C 1
ATOM 1750 O O . LYS A 1 214 ? -12.581 7.615 15.466 1.00 88.38 214 LYS A O 1
ATOM 1755 N N . ALA A 1 215 ? -10.786 8.045 16.755 1.00 88.06 215 ALA A N 1
ATOM 1756 C CA . ALA A 1 215 ? -11.376 9.177 17.468 1.00 88.06 215 ALA A CA 1
ATOM 1757 C C . ALA A 1 215 ? -11.861 10.279 16.509 1.00 88.06 215 ALA A C 1
ATOM 1759 O O . ALA A 1 215 ? -12.958 10.811 16.671 1.00 88.06 215 ALA A O 1
ATOM 1760 N N . LYS A 1 216 ? -11.083 10.588 15.460 1.00 89.62 216 LYS A N 1
ATOM 1761 C CA . LYS A 1 216 ? -11.495 11.543 14.415 1.00 89.62 216 LYS A CA 1
ATOM 1762 C C . LYS A 1 216 ? -12.735 11.078 13.653 1.00 89.62 216 LYS A C 1
ATOM 1764 O O . LYS A 1 216 ? -13.603 11.897 13.373 1.00 89.62 216 LYS A O 1
ATOM 1769 N N . CYS A 1 217 ? -12.818 9.793 13.308 1.00 84.56 217 CYS A N 1
ATOM 1770 C CA . CYS A 1 217 ? -13.988 9.248 12.618 1.00 84.56 217 CYS A CA 1
ATOM 1771 C C . CYS A 1 217 ? -15.241 9.323 13.497 1.00 84.56 217 CYS A C 1
ATOM 1773 O O . CYS A 1 217 ? -16.292 9.728 13.008 1.00 84.56 217 CYS A O 1
ATOM 1775 N N . ASP A 1 218 ? -15.125 8.980 14.781 1.00 86.06 218 ASP A N 1
ATOM 1776 C CA . ASP A 1 218 ? -16.253 8.992 15.716 1.00 86.06 218 ASP A CA 1
ATOM 1777 C C . ASP A 1 218 ? -16.791 10.417 15.944 1.00 86.06 218 ASP A C 1
ATOM 1779 O O . ASP A 1 218 ? -18.004 10.613 15.967 1.00 86.06 218 ASP A O 1
ATOM 1783 N N . LEU A 1 219 ? -15.916 11.431 15.990 1.00 89.75 219 LEU A N 1
ATOM 1784 C CA . LEU A 1 219 ? -16.317 12.846 16.051 1.00 89.75 219 LEU A CA 1
ATOM 1785 C C . LEU A 1 219 ? -17.083 13.328 14.811 1.00 89.75 219 LEU A C 1
ATOM 1787 O O . LEU A 1 219 ? -17.883 14.250 14.914 1.00 89.75 219 LEU A O 1
ATOM 1791 N N . CYS A 1 220 ? -16.818 12.761 13.633 1.00 83.38 220 CYS A N 1
ATOM 1792 C CA . CYS A 1 220 ? -17.503 13.147 12.396 1.00 83.38 220 CYS A CA 1
ATOM 1793 C C . CYS A 1 220 ? -18.850 12.435 12.195 1.00 83.38 220 CYS A C 1
ATOM 1795 O O . CYS A 1 220 ? -19.602 12.830 11.305 1.00 83.38 220 CYS A O 1
ATOM 1797 N N . LEU A 1 221 ? -19.126 11.377 12.964 1.00 82.81 221 LEU A N 1
ATOM 1798 C CA . LEU A 1 221 ? -20.321 10.536 12.837 1.00 82.81 221 LEU A CA 1
ATOM 1799 C C . LEU A 1 221 ? -21.343 10.732 13.975 1.00 82.81 221 LEU A C 1
ATOM 1801 O O . LEU A 1 221 ? -22.445 10.194 13.866 1.00 82.81 221 LEU A O 1
ATOM 1805 N N . GLY A 1 222 ? -20.978 11.443 15.051 1.00 65.62 222 GLY A N 1
ATOM 1806 C CA . GLY A 1 222 ? -21.859 11.803 16.174 1.00 65.62 222 GLY A CA 1
ATOM 1807 C C . GLY A 1 222 ? -22.582 13.126 15.966 1.00 65.62 222 GLY A C 1
ATOM 1808 O O . GLY A 1 222 ? -23.750 13.209 16.404 1.00 65.62 222 GLY A O 1
#

Foldseek 3Di:
DDDDDDDDDDDDDDDDDDDDDDDDDDDDDDDDDDDPPPDDPDDDPPVVVVVVVLVVVLVVLLVVLVVLQVVLVCCVPVDPPPPVSSLVSLVVSVVSVCVRPVDQDPVNLVSLCVQLVNCVVVVVLVSNLVSLVVSLVSLVVVVPDPDLVSLLVNLVSLLSNLVSCVSVVVLVSSLVSLVVSVVSLVVVDDPDDDDDDVSVVSSVVSVVSSVVSNVVSVVVVD

Sequence (222 aa):
MCICFFLFSCRKTKTSTTRKLHNHKTLINNTNDQSPLQSLIVHDSQQNNDLTRFYLTTSDKLLEAKRIFSQGLSSYTQNHSSWETSLKLFHDSIRLYEQLLREINLDTVNLYEYIASIYNDRNQFEYTCMYLNKCISILKMNLSTPCSSTTILLVDVLRKYAQTLFNCRKFDDARRTIIEAQLLLDQMTPTSTISINEDEKRTIGVLQTIEDLKAKCDLCLG

Radius of gyration: 30.47 Å; chains: 1; bounding box: 84×82×65 Å

pLDDT: mean 72.42, std 23.32, range [26.16, 96.69]

Secondary structure (DSSP, 8-state):
-----------------------------------S--SS-SS-HHHHHHHHHHHHHHHHHHHHHHHHHHHHHHHHHH-GGGHHHHHHHHHHHHHHHHHHHSS--THHHHHHHHHHHHHHHTT-HHHHHHHHHHHHHHHHHT-SS--HHHHHHHHHHHHHHHHHHHHTT-HHHHHHHHHHHHHHHHTT--S------HHHHHHHHHHHHHHHHHHHHHHHH-

InterPro domains:
  IPR011990 Tetratricopeptide-like helical domain superfamily [G3DSA:1.25.40.10] (5-217)
  IPR011990 Tetratricopeptide-like helical domain superfamily [SSF48452] (87-183)

Organism: NCBI:txid433720